Protein AF-A0A952DEQ6-F1 (afdb_monomer_lite)

Sequence (213 aa):
MYKRFSLSIVSLLLISFSLHAVEGMWLPILLKELNEKEMKAMGMRISADDLYAINQASLKDAVFIFGGGCTSEIISDQGLLLTNHHCGYSQIQAHSSLQNDYLKYGFWAKSLDEELPNKGLTATRIVRMENVTSQVLNGATRNDGSLDQQIIDNNIKRIIEQSVAGTHYDASVKPFYYGNEYYLFITETFKDIRLVGAPPSLIGKFGGDTDNW

Structure (mmCIF, N/CA/C/O backbone):
data_AF-A0A952DEQ6-F1
#
_entry.id   AF-A0A952DEQ6-F1
#
loop_
_atom_site.group_PDB
_atom_site.id
_atom_site.type_symbol
_atom_site.label_atom_id
_atom_site.label_alt_id
_atom_site.label_comp_id
_atom_site.label_asym_id
_atom_site.label_entity_id
_atom_site.label_seq_id
_atom_site.pdbx_PDB_ins_code
_atom_site.Cartn_x
_atom_site.Cartn_y
_atom_site.Cartn_z
_atom_site.occupancy
_atom_site.B_iso_or_equiv
_atom_site.auth_seq_id
_atom_site.auth_comp_id
_atom_site.auth_asym_id
_atom_site.auth_atom_id
_atom_site.pdbx_PDB_model_num
ATOM 1 N N . MET A 1 1 ? 58.392 -17.826 -6.137 1.00 53.12 1 MET A N 1
ATOM 2 C CA . MET A 1 1 ? 57.256 -16.886 -6.294 1.00 53.12 1 MET A CA 1
ATOM 3 C C . MET A 1 1 ? 56.022 -17.534 -6.921 1.00 53.12 1 MET A C 1
ATOM 5 O O . MET A 1 1 ? 54.980 -17.506 -6.283 1.00 53.12 1 MET A O 1
ATOM 9 N N . TYR A 1 2 ? 56.125 -18.197 -8.079 1.00 56.00 2 TYR A N 1
ATOM 10 C CA . TYR A 1 2 ? 54.972 -18.770 -8.802 1.00 56.00 2 TYR A CA 1
ATOM 11 C C . TYR A 1 2 ? 54.110 -19.792 -8.025 1.00 56.00 2 TYR A C 1
ATOM 13 O O . TYR A 1 2 ? 52.888 -19.739 -8.107 1.00 56.00 2 TYR A O 1
ATOM 21 N N . LYS A 1 3 ? 54.703 -20.662 -7.189 1.00 50.53 3 LYS A N 1
ATOM 22 C CA . LYS A 1 3 ? 53.945 -21.628 -6.356 1.00 50.53 3 LYS A CA 1
ATOM 23 C C . LYS A 1 3 ? 53.071 -20.979 -5.273 1.00 50.53 3 LYS A C 1
ATOM 25 O O . LYS A 1 3 ? 52.003 -21.495 -4.974 1.00 50.53 3 LYS A O 1
ATOM 30 N N . ARG A 1 4 ? 53.509 -19.851 -4.695 1.00 53.88 4 ARG A N 1
ATOM 31 C CA . ARG A 1 4 ? 52.717 -19.104 -3.698 1.00 53.88 4 ARG A CA 1
ATOM 32 C C . ARG A 1 4 ? 51.577 -18.332 -4.367 1.00 53.88 4 ARG A C 1
ATOM 34 O O . ARG A 1 4 ? 50.487 -18.298 -3.824 1.00 53.88 4 ARG A O 1
ATOM 41 N N . PHE A 1 5 ? 51.811 -17.817 -5.575 1.00 56.34 5 PHE A N 1
ATOM 42 C CA . PHE A 1 5 ? 50.797 -17.128 -6.380 1.00 56.34 5 PHE A CA 1
ATOM 43 C C . PHE A 1 5 ? 49.686 -18.082 -6.860 1.00 56.34 5 PHE A C 1
ATOM 45 O O . PHE A 1 5 ? 48.509 -17.744 -6.820 1.00 56.34 5 PHE A O 1
ATOM 52 N N . SER A 1 6 ? 50.053 -19.311 -7.239 1.00 59.59 6 SER A N 1
ATOM 53 C CA . SER A 1 6 ? 49.102 -20.351 -7.651 1.00 59.59 6 SER A CA 1
ATOM 54 C C . SER A 1 6 ? 48.236 -20.863 -6.488 1.00 59.59 6 SER A C 1
ATOM 56 O O . SER A 1 6 ? 47.042 -21.071 -6.681 1.00 59.59 6 SER A O 1
ATOM 58 N N . LEU A 1 7 ? 48.788 -20.976 -5.269 1.00 59.38 7 LEU A N 1
ATOM 59 C CA . LEU A 1 7 ? 48.003 -21.316 -4.072 1.00 59.38 7 LEU A CA 1
ATOM 60 C C . LEU A 1 7 ? 46.982 -20.223 -3.711 1.00 59.38 7 LEU A C 1
ATOM 62 O O . LEU A 1 7 ? 45.853 -20.542 -3.346 1.00 59.38 7 LEU A O 1
ATOM 66 N N . SER A 1 8 ? 47.352 -18.944 -3.845 1.00 61.56 8 SER A N 1
ATOM 67 C CA . SER A 1 8 ? 46.446 -17.819 -3.574 1.00 61.56 8 SER A CA 1
ATOM 68 C C . SER A 1 8 ? 45.257 -17.768 -4.542 1.00 61.56 8 SER A C 1
ATOM 70 O O . SER A 1 8 ? 44.147 -17.472 -4.115 1.00 61.56 8 SER A O 1
ATOM 72 N N . ILE A 1 9 ? 45.457 -18.106 -5.822 1.00 65.88 9 ILE A N 1
ATOM 73 C CA . ILE A 1 9 ? 44.386 -18.147 -6.836 1.00 65.88 9 ILE A CA 1
ATOM 74 C C . ILE A 1 9 ? 43.405 -19.299 -6.568 1.00 65.88 9 ILE A C 1
ATOM 76 O O . ILE A 1 9 ? 42.194 -19.108 -6.652 1.00 65.88 9 ILE A O 1
ATOM 80 N N . VAL A 1 10 ? 43.907 -20.478 -6.183 1.00 65.94 10 VAL A N 1
ATOM 81 C CA . VAL A 1 10 ? 43.061 -21.628 -5.812 1.00 65.94 10 VAL A CA 1
ATOM 82 C C . VAL A 1 10 ? 42.265 -21.335 -4.537 1.00 65.94 10 VAL A C 1
ATOM 84 O O . VAL A 1 10 ? 41.085 -21.666 -4.463 1.00 65.94 10 VAL A O 1
ATOM 87 N N . SER A 1 11 ? 42.868 -20.647 -3.563 1.00 62.75 11 SER A N 1
ATOM 88 C CA . SER A 1 11 ? 42.170 -20.216 -2.348 1.00 62.75 11 SER A CA 1
ATOM 89 C C . SER A 1 11 ? 41.061 -19.194 -2.630 1.00 62.75 11 SER A C 1
ATOM 91 O O . SER A 1 11 ? 40.014 -19.262 -1.996 1.00 62.75 11 SER A O 1
ATOM 93 N N . LEU A 1 12 ? 41.254 -18.275 -3.585 1.00 63.06 12 LEU A N 1
ATOM 94 C CA . LEU A 1 12 ? 40.239 -17.290 -3.985 1.00 63.06 12 LEU A CA 1
ATOM 95 C C . LEU A 1 12 ? 39.060 -17.945 -4.737 1.00 63.06 12 LEU A C 1
ATOM 97 O O . LEU A 1 12 ? 37.903 -17.594 -4.514 1.00 63.06 12 LEU A O 1
ATOM 101 N N . LEU A 1 13 ? 39.346 -18.948 -5.575 1.00 62.94 13 LEU A N 1
ATOM 102 C CA . LEU A 1 13 ? 38.335 -19.736 -6.293 1.00 62.94 13 LEU A CA 1
ATOM 103 C C . LEU A 1 13 ? 37.500 -20.627 -5.357 1.00 62.94 13 LEU A C 1
ATOM 105 O O . LEU A 1 13 ? 36.316 -20.827 -5.607 1.00 62.94 13 LEU A O 1
ATOM 109 N N . LEU A 1 1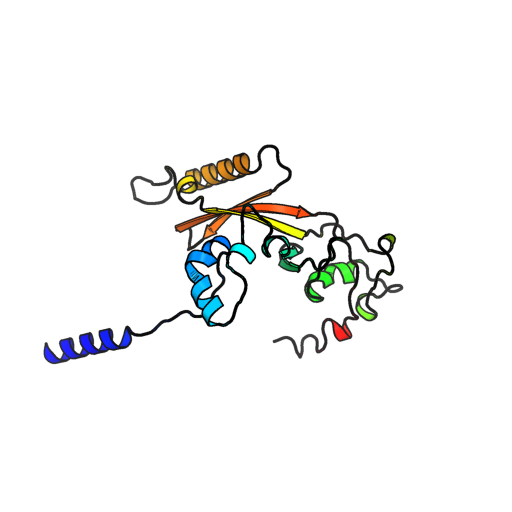4 ? 38.078 -21.119 -4.255 1.00 60.84 14 LEU A N 1
ATOM 110 C CA . LEU A 1 14 ? 37.357 -21.913 -3.249 1.00 60.84 14 LEU A CA 1
ATOM 111 C C . LEU A 1 14 ? 36.468 -21.064 -2.321 1.00 60.84 14 LEU A C 1
ATOM 113 O O . LEU A 1 14 ? 35.472 -21.570 -1.818 1.00 60.84 14 LEU A O 1
ATOM 117 N N . ILE A 1 15 ? 36.781 -19.775 -2.135 1.00 58.16 15 ILE A N 1
ATOM 118 C CA . ILE A 1 15 ? 35.949 -18.818 -1.371 1.00 58.16 15 ILE A CA 1
ATOM 119 C C . ILE A 1 15 ? 34.761 -18.299 -2.209 1.00 58.16 15 ILE A C 1
ATOM 121 O O . ILE A 1 15 ? 33.826 -17.712 -1.677 1.00 58.16 15 ILE A O 1
ATOM 125 N N . SER A 1 16 ? 34.742 -18.561 -3.519 1.00 57.94 16 SER A N 1
ATOM 126 C CA . SER A 1 16 ? 33.683 -18.097 -4.430 1.00 57.94 16 SER A CA 1
ATOM 127 C C . SER A 1 16 ? 32.368 -18.889 -4.322 1.00 57.94 16 SER A C 1
ATOM 129 O O . SER A 1 16 ? 31.446 -18.652 -5.100 1.00 57.94 16 SER A O 1
ATOM 131 N N . PHE A 1 17 ? 32.257 -19.829 -3.380 1.00 59.84 17 PHE A N 1
ATOM 132 C CA . PHE A 1 17 ? 31.059 -20.643 -3.209 1.00 59.84 17 PHE A CA 1
ATOM 133 C C . PHE A 1 17 ? 30.147 -20.111 -2.095 1.00 59.84 17 PHE A C 1
ATOM 135 O O . PHE A 1 17 ? 30.480 -20.148 -0.913 1.00 59.84 17 PHE A O 1
ATOM 142 N N . SER A 1 18 ? 28.944 -19.719 -2.535 1.00 58.72 18 SER A N 1
ATOM 143 C CA . SER A 1 18 ? 27.684 -19.696 -1.778 1.00 58.72 18 SER A CA 1
ATOM 144 C C . SER A 1 18 ? 27.328 -18.437 -0.983 1.00 58.72 18 SER A C 1
ATOM 146 O O . SER A 1 18 ? 26.801 -18.540 0.121 1.00 58.72 18 SER A O 1
ATOM 148 N N . LEU A 1 19 ? 27.475 -17.251 -1.577 1.00 63.50 19 LEU A N 1
ATOM 149 C CA . LEU A 1 19 ? 26.609 -16.131 -1.191 1.00 63.50 19 LEU A CA 1
ATOM 150 C C . LEU A 1 19 ? 25.231 -16.344 -1.835 1.00 63.50 19 LEU A C 1
ATOM 152 O O . LEU A 1 19 ? 25.044 -16.046 -3.011 1.00 63.50 19 LEU A O 1
ATOM 156 N N . HIS A 1 20 ? 24.285 -16.901 -1.078 1.00 66.25 20 HIS A N 1
ATOM 157 C CA . HIS A 1 20 ? 22.878 -16.990 -1.475 1.00 66.25 20 HIS A CA 1
ATOM 158 C C . HIS A 1 20 ? 22.074 -16.025 -0.608 1.00 66.25 20 HIS A C 1
ATOM 160 O O . HIS A 1 20 ? 22.023 -16.182 0.611 1.00 66.25 20 HIS A O 1
ATOM 166 N N . ALA A 1 21 ? 21.458 -15.024 -1.230 1.00 70.06 21 ALA A N 1
ATOM 167 C CA . ALA A 1 21 ? 20.425 -14.239 -0.574 1.00 70.06 21 ALA A CA 1
ATOM 168 C C . ALA A 1 21 ? 19.126 -15.054 -0.618 1.00 70.06 21 ALA A C 1
ATOM 170 O O . ALA A 1 21 ? 18.593 -15.288 -1.698 1.00 70.06 21 ALA A O 1
ATOM 171 N N . VAL A 1 22 ? 18.675 -15.536 0.541 1.00 71.75 22 VAL A N 1
ATOM 172 C CA . VAL A 1 22 ? 17.403 -16.276 0.682 1.00 71.75 22 VAL A CA 1
ATOM 173 C C . VAL A 1 22 ? 16.243 -15.313 0.962 1.00 71.75 22 VAL A C 1
ATOM 175 O O . VAL A 1 22 ? 15.108 -15.556 0.569 1.00 71.75 22 VAL A O 1
ATOM 178 N N . GLU A 1 23 ? 16.525 -14.189 1.620 1.00 83.06 23 GLU A N 1
ATOM 179 C CA . GLU A 1 23 ? 15.533 -13.169 1.958 1.00 83.06 23 GLU A CA 1
ATOM 180 C C . GLU A 1 23 ? 15.499 -12.035 0.923 1.00 83.06 23 GLU A C 1
ATOM 182 O O . GLU A 1 23 ? 16.475 -11.781 0.215 1.00 83.06 23 GLU A O 1
ATOM 187 N N . GLY A 1 24 ? 14.373 -11.320 0.856 1.00 89.44 24 GLY A N 1
ATOM 188 C CA . GLY A 1 24 ? 14.207 -10.169 -0.026 1.00 89.44 24 GLY A CA 1
ATOM 189 C C . GLY A 1 24 ? 12.780 -9.623 -0.044 1.00 89.44 24 GLY A C 1
ATOM 190 O O . GLY A 1 24 ? 11.832 -10.298 0.356 1.00 89.44 24 GLY A O 1
ATOM 191 N N . MET A 1 25 ? 12.632 -8.389 -0.530 1.00 95.06 25 MET A N 1
ATOM 192 C CA . MET A 1 25 ? 11.339 -7.789 -0.868 1.00 95.06 25 MET A CA 1
ATOM 193 C C . MET A 1 25 ? 11.186 -7.803 -2.387 1.00 95.06 25 MET A C 1
ATOM 195 O O . MET A 1 25 ? 11.913 -7.112 -3.100 1.00 95.06 25 MET A O 1
ATOM 199 N N . TRP A 1 26 ? 10.262 -8.623 -2.875 1.00 94.62 26 TRP A N 1
ATOM 200 C CA . TRP A 1 26 ? 10.126 -8.943 -4.294 1.00 94.62 26 TRP A CA 1
ATOM 201 C C . TRP A 1 26 ? 9.021 -8.114 -4.941 1.00 94.62 26 TRP A C 1
ATOM 203 O O . TRP A 1 26 ? 7.955 -7.928 -4.354 1.00 94.62 26 TRP A O 1
ATOM 213 N N . LEU A 1 27 ? 9.248 -7.647 -6.171 1.00 95.56 27 LEU A N 1
ATOM 214 C CA . LEU A 1 27 ? 8.199 -7.005 -6.959 1.00 95.56 27 LEU A CA 1
ATOM 215 C C . LEU A 1 27 ? 7.142 -8.050 -7.352 1.00 95.56 27 LEU A C 1
ATOM 217 O O . LEU A 1 27 ? 7.486 -9.002 -8.056 1.00 95.56 27 LEU A O 1
ATOM 221 N N . PRO A 1 28 ? 5.855 -7.871 -6.982 1.00 95.62 28 PRO A N 1
ATOM 222 C CA . PRO A 1 28 ? 4.827 -8.874 -7.251 1.00 95.62 28 PRO A CA 1
ATOM 223 C C . PRO A 1 28 ? 4.683 -9.257 -8.732 1.00 95.62 28 PRO A C 1
ATOM 225 O O . PRO A 1 28 ? 4.395 -10.406 -9.048 1.00 95.62 28 PRO A O 1
ATOM 228 N N . ILE A 1 29 ? 4.955 -8.319 -9.646 1.00 94.75 29 ILE A N 1
ATOM 229 C CA . ILE A 1 29 ? 4.890 -8.553 -11.100 1.00 94.75 29 ILE A CA 1
ATOM 230 C C . ILE A 1 29 ? 5.951 -9.521 -11.624 1.00 94.75 29 ILE A C 1
ATOM 232 O O . ILE A 1 29 ? 5.790 -10.044 -12.720 1.00 94.75 29 ILE A O 1
ATOM 236 N N . LEU A 1 30 ? 7.022 -9.751 -10.858 1.00 95.69 30 LEU A N 1
ATOM 237 C CA . LEU A 1 30 ? 8.142 -10.617 -11.231 1.00 95.69 30 LEU A CA 1
ATOM 238 C C . LEU A 1 30 ? 8.097 -11.974 -10.514 1.00 95.69 30 LEU A C 1
ATOM 240 O O . LEU A 1 30 ? 8.941 -12.829 -10.776 1.00 95.69 30 LEU A O 1
ATOM 244 N N . LEU A 1 31 ? 7.121 -12.207 -9.625 1.00 95.81 31 LEU A N 1
ATOM 245 C CA . LEU A 1 31 ? 7.073 -13.418 -8.792 1.00 95.81 31 LEU A CA 1
ATOM 246 C C . LEU A 1 31 ? 7.059 -14.698 -9.623 1.00 95.81 31 LEU A C 1
ATOM 248 O O . LEU A 1 31 ? 7.718 -15.669 -9.259 1.00 95.81 31 LEU A O 1
ATOM 252 N N . LYS A 1 32 ? 6.343 -14.693 -10.749 1.00 94.38 32 LYS A N 1
ATOM 253 C CA . LYS A 1 32 ? 6.257 -15.838 -11.662 1.00 94.38 32 LYS A CA 1
ATOM 254 C C . LYS A 1 32 ? 7.620 -16.233 -12.228 1.00 94.38 32 LYS A C 1
ATOM 256 O O . LYS A 1 32 ? 7.931 -17.415 -12.328 1.00 94.38 32 LYS A O 1
ATOM 261 N N . GLU A 1 33 ? 8.431 -15.241 -12.579 1.00 93.94 33 GLU A N 1
ATOM 262 C CA . GLU A 1 33 ? 9.738 -15.443 -13.205 1.00 93.94 33 GLU A CA 1
ATOM 263 C C . GLU A 1 33 ? 10.821 -15.770 -12.173 1.00 93.94 33 GLU A C 1
ATOM 265 O O . GLU A 1 33 ? 11.685 -16.607 -12.432 1.00 93.94 33 GLU A O 1
ATOM 270 N N . LEU A 1 34 ? 10.767 -15.129 -11.002 1.00 92.44 34 LEU A N 1
ATOM 271 C CA . LEU A 1 34 ? 11.878 -15.128 -10.051 1.00 92.44 34 LEU A CA 1
ATOM 272 C C . LEU A 1 34 ? 11.662 -16.025 -8.828 1.00 92.44 34 LEU A C 1
ATOM 274 O O . LEU A 1 34 ? 12.627 -16.603 -8.336 1.00 92.44 34 LEU A O 1
ATOM 278 N N . ASN A 1 35 ? 10.430 -16.159 -8.324 1.00 95.19 35 ASN A N 1
ATOM 279 C CA . ASN A 1 35 ? 10.198 -16.665 -6.962 1.00 95.19 35 ASN A CA 1
ATOM 280 C C . ASN A 1 35 ? 9.214 -17.836 -6.870 1.00 95.19 35 ASN A C 1
ATOM 282 O O . ASN A 1 35 ? 9.289 -18.619 -5.923 1.00 95.19 35 ASN A O 1
ATOM 286 N N . GLU A 1 36 ? 8.307 -18.010 -7.835 1.00 96.38 36 GLU A N 1
ATOM 287 C CA . GLU A 1 36 ? 7.207 -18.976 -7.724 1.00 96.38 36 GLU A CA 1
ATOM 288 C C . GLU A 1 36 ? 7.710 -20.404 -7.491 1.00 96.38 36 GLU A C 1
ATOM 290 O O . GLU A 1 36 ? 7.185 -21.111 -6.631 1.00 96.38 36 GLU A O 1
ATOM 295 N N . LYS A 1 37 ? 8.763 -20.820 -8.204 1.00 95.69 37 LYS A N 1
ATOM 296 C CA . LYS A 1 37 ? 9.365 -22.150 -8.040 1.00 95.69 37 LYS A CA 1
ATOM 297 C C . LYS A 1 37 ? 9.827 -22.397 -6.601 1.00 95.69 37 LYS A C 1
ATOM 299 O O . LYS A 1 37 ? 9.587 -23.475 -6.061 1.00 95.69 37 LYS A O 1
ATOM 304 N N . GLU A 1 38 ? 10.486 -21.416 -5.996 1.00 94.25 38 GLU A N 1
ATOM 305 C CA . GLU A 1 38 ? 10.983 -21.503 -4.623 1.00 94.25 38 GLU A CA 1
ATOM 306 C C . GLU A 1 38 ? 9.829 -21.475 -3.618 1.00 94.25 38 GLU A C 1
ATOM 308 O O . GLU A 1 38 ? 9.732 -22.350 -2.762 1.00 94.25 38 GLU A O 1
ATOM 313 N N . MET A 1 39 ? 8.877 -20.555 -3.786 1.00 96.06 39 MET A N 1
ATOM 314 C CA . MET A 1 39 ? 7.673 -20.469 -2.955 1.00 96.06 39 MET A CA 1
ATOM 315 C C . MET A 1 39 ? 6.870 -21.781 -2.964 1.00 96.06 39 MET A C 1
ATOM 317 O O . MET A 1 39 ? 6.416 -22.243 -1.917 1.00 96.06 39 MET A O 1
ATOM 321 N N . LYS A 1 40 ? 6.736 -22.429 -4.129 1.00 97.56 40 LYS A N 1
ATOM 322 C CA . LYS A 1 40 ? 6.105 -23.753 -4.273 1.00 97.56 40 LYS A CA 1
ATOM 323 C C . LYS A 1 40 ? 6.911 -24.845 -3.571 1.00 97.56 40 LYS A C 1
ATOM 325 O O . LYS A 1 40 ? 6.319 -25.688 -2.901 1.00 97.56 40 LYS A O 1
ATOM 330 N N . ALA A 1 41 ? 8.241 -24.823 -3.681 1.00 96.56 41 ALA A N 1
ATOM 331 C CA . ALA A 1 41 ? 9.116 -25.759 -2.972 1.00 96.56 41 ALA A CA 1
ATOM 332 C C . ALA A 1 41 ? 9.016 -25.610 -1.441 1.00 96.56 41 ALA A C 1
ATOM 334 O O . ALA A 1 41 ? 9.115 -26.605 -0.727 1.00 96.56 41 ALA A O 1
ATOM 335 N N . MET A 1 42 ? 8.736 -24.399 -0.948 1.00 95.75 42 MET A N 1
ATOM 336 C CA . MET A 1 42 ? 8.450 -24.111 0.465 1.00 95.75 42 MET A CA 1
ATOM 337 C C . MET A 1 42 ? 7.009 -24.444 0.896 1.00 95.75 42 MET A C 1
ATOM 339 O O . MET A 1 42 ? 6.667 -24.299 2.066 1.00 95.75 42 MET A O 1
ATOM 343 N N . GLY A 1 43 ? 6.158 -24.917 -0.020 1.00 97.88 43 GLY A N 1
ATOM 344 C CA . GLY A 1 43 ? 4.814 -25.413 0.288 1.00 97.88 43 GLY A CA 1
ATOM 345 C C . GLY A 1 43 ? 3.659 -24.477 -0.073 1.00 97.88 43 GLY A C 1
ATOM 346 O O . GLY A 1 43 ? 2.504 -24.826 0.194 1.00 97.88 43 GLY A O 1
ATOM 347 N N . MET A 1 44 ? 3.917 -23.328 -0.712 1.00 98.00 44 MET A N 1
ATOM 348 C CA . MET A 1 44 ? 2.844 -22.490 -1.255 1.00 98.00 44 MET A CA 1
ATOM 349 C C . MET A 1 44 ? 2.014 -23.291 -2.267 1.00 98.00 44 MET A C 1
ATOM 351 O O . MET A 1 44 ? 2.563 -23.985 -3.118 1.00 98.00 44 MET A O 1
ATOM 355 N N . ARG A 1 45 ? 0.679 -23.198 -2.199 1.00 98.06 45 ARG A N 1
ATOM 356 C CA . ARG A 1 45 ? -0.216 -23.941 -3.108 1.00 98.06 45 ARG A CA 1
ATOM 357 C C . ARG A 1 45 ? -0.826 -23.100 -4.220 1.00 98.06 45 ARG A C 1
ATOM 359 O O . ARG A 1 45 ? -0.954 -23.612 -5.329 1.00 98.06 45 ARG A O 1
ATOM 366 N N . ILE A 1 46 ? -1.118 -21.830 -3.963 1.00 97.94 46 ILE A N 1
ATOM 367 C CA . ILE A 1 46 ? -1.578 -20.867 -4.977 1.00 97.94 46 ILE A CA 1
ATOM 368 C C . ILE A 1 46 ? -0.461 -20.523 -5.969 1.00 97.94 46 ILE A C 1
ATOM 370 O O . ILE A 1 46 ? 0.699 -20.828 -5.711 1.00 97.94 46 ILE A O 1
ATOM 374 N N . SER A 1 47 ? -0.800 -19.985 -7.130 1.00 97.38 47 SER A N 1
ATOM 375 C CA . SER A 1 47 ? 0.129 -19.556 -8.182 1.00 97.38 47 SER A CA 1
ATOM 376 C C . SER A 1 47 ? 0.597 -18.108 -8.004 1.00 97.38 47 SER A C 1
ATOM 378 O O . SER A 1 47 ? 0.040 -17.356 -7.205 1.00 97.38 47 SER A O 1
ATOM 380 N N . ALA A 1 48 ? 1.605 -17.694 -8.774 1.00 97.12 48 ALA A N 1
ATOM 381 C CA . ALA A 1 48 ? 1.998 -16.285 -8.846 1.00 97.12 48 ALA A CA 1
ATOM 382 C C . ALA A 1 48 ? 0.865 -15.382 -9.373 1.00 97.12 48 ALA A C 1
ATOM 384 O O . ALA A 1 48 ? 0.711 -14.264 -8.885 1.00 97.12 48 ALA A O 1
ATOM 385 N N . ASP A 1 49 ? 0.037 -15.883 -10.297 1.00 96.75 49 ASP A N 1
ATOM 386 C CA . ASP A 1 49 ? -1.098 -15.134 -10.852 1.00 96.75 49 ASP A CA 1
ATOM 387 C C . ASP A 1 49 ? -2.209 -14.919 -9.793 1.00 96.75 49 ASP A C 1
ATOM 389 O O . ASP A 1 49 ? -2.921 -13.917 -9.836 1.00 96.75 49 ASP A O 1
ATOM 393 N N . ASP A 1 50 ? -2.317 -15.803 -8.789 1.00 97.44 50 ASP A N 1
ATOM 394 C CA . ASP A 1 50 ? -3.209 -15.607 -7.631 1.00 97.44 50 ASP A CA 1
ATOM 395 C C . ASP A 1 50 ? -2.706 -14.494 -6.691 1.00 97.44 50 ASP A C 1
ATOM 397 O O . ASP A 1 50 ? -3.495 -13.866 -5.982 1.00 97.44 50 ASP A O 1
ATOM 401 N N . LEU A 1 51 ? -1.396 -14.217 -6.682 1.00 97.69 51 LEU A N 1
ATOM 402 C CA . LEU A 1 51 ? -0.794 -13.126 -5.911 1.00 97.69 51 LEU A CA 1
ATOM 403 C C . LEU A 1 51 ? -0.926 -11.795 -6.657 1.00 97.69 51 LEU A C 1
ATOM 405 O O . LEU A 1 51 ? -1.476 -10.822 -6.131 1.00 97.69 51 LEU A O 1
ATOM 409 N N . TYR A 1 52 ? -0.471 -11.758 -7.907 1.00 97.62 52 TYR A N 1
ATOM 410 C CA . TYR A 1 52 ? -0.517 -10.579 -8.758 1.00 97.62 52 TYR A CA 1
ATOM 411 C C . TYR A 1 52 ? -0.951 -10.944 -10.178 1.00 97.62 52 TYR A C 1
ATOM 413 O O . TYR A 1 52 ? -0.249 -11.657 -10.889 1.00 97.62 52 TYR A O 1
ATOM 421 N N . ALA A 1 53 ? -2.051 -10.346 -10.627 1.00 95.69 53 ALA A N 1
ATOM 422 C CA . ALA A 1 53 ? -2.445 -10.342 -12.026 1.00 95.69 53 ALA A CA 1
ATOM 423 C C . ALA A 1 53 ? -2.949 -8.956 -12.450 1.00 95.69 53 ALA A C 1
ATOM 425 O O . ALA A 1 53 ? -3.475 -8.193 -11.644 1.00 95.69 53 ALA A O 1
ATOM 426 N N . ILE A 1 54 ? -2.773 -8.615 -13.731 1.00 91.69 54 ILE A N 1
ATOM 427 C CA . ILE A 1 54 ? -3.241 -7.331 -14.289 1.00 91.69 54 ILE A CA 1
ATOM 428 C C . ILE A 1 54 ? -4.706 -7.428 -14.737 1.00 91.69 54 ILE A C 1
ATOM 430 O O . ILE A 1 54 ? -5.477 -6.498 -14.531 1.00 91.69 54 ILE A O 1
ATOM 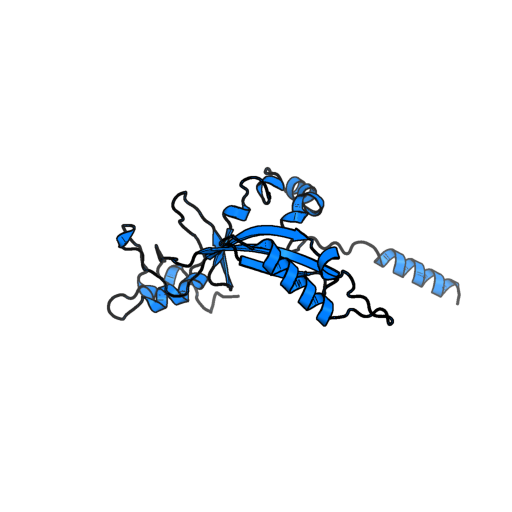434 N N . ASN A 1 55 ? -5.083 -8.549 -15.360 1.00 88.69 55 ASN A N 1
ATOM 435 C CA . ASN A 1 55 ? -6.352 -8.688 -16.089 1.00 88.69 55 ASN A CA 1
ATOM 436 C C . ASN A 1 55 ? -7.442 -9.446 -15.313 1.00 88.69 55 ASN A C 1
ATOM 438 O O . ASN A 1 55 ? -8.538 -9.640 -15.831 1.00 88.69 55 ASN A O 1
ATOM 442 N N . GLN A 1 56 ? -7.140 -9.910 -14.103 1.00 93.00 56 GLN A N 1
ATOM 443 C CA . GLN A 1 56 ? -8.061 -10.648 -13.243 1.00 93.00 56 GLN A CA 1
ATOM 444 C C . GLN A 1 56 ? -7.805 -10.279 -11.783 1.00 93.00 56 GLN A C 1
ATOM 446 O O . GLN A 1 56 ? -6.733 -9.768 -11.460 1.00 93.00 56 GLN A O 1
ATOM 451 N N . ALA A 1 57 ? -8.781 -10.561 -10.921 1.00 95.00 57 ALA A N 1
ATOM 452 C CA . ALA A 1 57 ? -8.629 -10.359 -9.488 1.00 95.00 57 ALA A CA 1
ATOM 453 C C . ALA A 1 57 ? -7.486 -11.222 -8.931 1.00 95.00 57 ALA A C 1
ATOM 455 O O . ALA A 1 57 ? -7.351 -12.393 -9.297 1.00 95.00 57 ALA A O 1
ATOM 456 N N . SER A 1 58 ? -6.691 -10.647 -8.034 1.00 97.75 58 SER A N 1
ATOM 457 C CA . SER A 1 58 ? -5.625 -11.349 -7.315 1.00 97.75 58 SER A CA 1
ATOM 458 C C . SER A 1 58 ? -5.470 -10.785 -5.899 1.00 97.75 58 SER A C 1
ATOM 460 O O . SER A 1 58 ? -6.093 -9.784 -5.543 1.00 97.75 58 SER A O 1
ATOM 462 N N . LEU A 1 59 ? -4.620 -11.391 -5.065 1.00 97.81 59 LEU A N 1
ATOM 463 C CA . LEU A 1 59 ? -4.418 -10.938 -3.681 1.00 97.81 59 LEU A CA 1
ATOM 464 C C . LEU A 1 59 ? -3.932 -9.486 -3.568 1.00 97.81 59 LEU A C 1
ATOM 466 O O . LEU A 1 59 ? -4.220 -8.835 -2.567 1.00 97.81 59 LEU A O 1
ATOM 470 N N . LYS A 1 60 ? -3.275 -8.933 -4.598 1.00 97.62 60 LYS A N 1
ATOM 471 C CA . LYS A 1 60 ? -2.920 -7.504 -4.650 1.00 97.62 60 LYS A CA 1
ATOM 472 C C . LYS A 1 60 ? -4.125 -6.586 -4.404 1.00 97.62 60 LYS A C 1
ATOM 474 O O . LYS A 1 60 ? -3.960 -5.517 -3.829 1.00 97.62 60 LYS A O 1
ATOM 479 N N . ASP A 1 61 ? -5.318 -6.986 -4.856 1.00 97.56 61 ASP A N 1
ATOM 480 C CA . ASP A 1 61 ? -6.528 -6.161 -4.786 1.00 97.56 61 ASP A CA 1
ATOM 481 C C . ASP A 1 61 ? -7.073 -6.059 -3.361 1.00 97.56 61 ASP A C 1
ATOM 483 O O . ASP A 1 61 ? -7.882 -5.176 -3.075 1.00 97.56 61 ASP A O 1
ATOM 487 N N . ALA A 1 62 ? -6.607 -6.951 -2.484 1.00 98.00 62 ALA A N 1
ATOM 488 C CA . ALA A 1 62 ? -6.961 -7.010 -1.081 1.00 98.00 62 ALA A CA 1
ATOM 489 C C . ALA A 1 62 ? -5.961 -6.288 -0.165 1.00 98.00 62 ALA A C 1
ATOM 491 O O . ALA A 1 62 ? -6.244 -6.154 1.020 1.00 98.00 62 ALA A O 1
ATOM 492 N N . VAL A 1 63 ? -4.821 -5.812 -0.681 1.00 98.38 63 VAL A N 1
ATOM 493 C CA . VAL A 1 63 ? -3.748 -5.195 0.115 1.00 98.38 63 VAL A CA 1
ATOM 494 C C . VAL A 1 63 ? -3.644 -3.701 -0.188 1.00 98.38 63 VAL A C 1
ATOM 496 O O . VAL A 1 63 ? -3.543 -3.279 -1.341 1.00 98.38 63 VAL A O 1
ATOM 499 N N . PHE A 1 64 ? -3.644 -2.890 0.865 1.00 98.56 64 PHE A N 1
ATOM 500 C CA . PHE A 1 64 ? -3.712 -1.436 0.798 1.00 98.56 64 PHE A CA 1
ATOM 501 C C . PHE A 1 64 ? -2.565 -0.797 1.579 1.00 98.56 64 PHE A C 1
ATOM 503 O O . PHE A 1 64 ? -2.203 -1.237 2.667 1.00 98.56 64 PHE A O 1
ATOM 510 N N . ILE A 1 65 ? -2.040 0.301 1.046 1.00 98.31 65 ILE A N 1
ATOM 511 C CA . ILE A 1 65 ? -1.223 1.257 1.790 1.00 98.31 65 ILE A CA 1
ATOM 512 C C . ILE A 1 65 ? -2.172 2.060 2.681 1.00 98.31 65 ILE A C 1
ATOM 514 O O . ILE A 1 65 ? -3.061 2.746 2.176 1.00 98.31 65 ILE A O 1
ATOM 518 N N . PHE A 1 66 ? -1.972 1.998 3.993 1.00 98.38 66 PHE A N 1
ATOM 519 C CA . PHE A 1 66 ? -2.807 2.652 4.996 1.00 98.38 66 PHE A CA 1
ATOM 520 C C . PHE A 1 66 ? -2.110 3.904 5.538 1.00 98.38 66 PHE A C 1
ATOM 522 O O . PHE A 1 66 ? -1.016 3.825 6.105 1.00 98.38 66 PHE A O 1
ATOM 529 N N . GLY A 1 67 ? -2.709 5.078 5.321 1.00 94.44 67 GLY A N 1
ATOM 530 C CA . GLY A 1 67 ? -2.185 6.364 5.802 1.00 94.44 67 GLY A CA 1
ATOM 531 C C . GLY A 1 67 ? -0.799 6.755 5.266 1.00 94.44 67 GLY A C 1
ATOM 532 O O . GLY A 1 67 ? -0.169 7.654 5.812 1.00 94.44 67 GLY A O 1
ATOM 533 N N . GLY A 1 68 ? -0.301 6.075 4.225 1.00 89.44 68 GLY A N 1
ATOM 534 C CA . GLY A 1 68 ? 1.005 6.334 3.605 1.00 89.44 68 GLY A CA 1
ATOM 535 C C . GLY A 1 68 ? 2.221 5.735 4.325 1.00 89.44 68 GLY A C 1
ATOM 536 O O . GLY A 1 68 ? 3.335 5.906 3.837 1.00 89.44 68 GLY A O 1
ATOM 537 N N . GLY A 1 69 ? 2.029 5.038 5.450 1.00 91.94 69 GLY A N 1
ATOM 538 C CA . GLY A 1 69 ? 3.131 4.494 6.261 1.00 91.94 69 GLY A CA 1
ATOM 539 C C . GLY A 1 69 ? 2.906 3.091 6.827 1.00 91.94 69 GLY A C 1
ATOM 540 O O . GLY A 1 69 ? 3.835 2.517 7.384 1.00 91.94 69 GLY A O 1
ATOM 541 N N . CYS A 1 70 ? 1.704 2.535 6.673 1.00 98.12 70 CYS A N 1
ATOM 542 C CA . CYS A 1 70 ? 1.355 1.185 7.102 1.00 98.12 70 CYS A CA 1
ATOM 543 C C . CYS A 1 70 ? 0.739 0.378 5.954 1.00 98.12 70 CYS A C 1
ATOM 545 O O . CYS A 1 70 ? 0.458 0.907 4.876 1.00 98.12 70 CYS A O 1
ATOM 547 N N . THR A 1 71 ? 0.477 -0.897 6.225 1.00 98.50 71 THR A N 1
ATOM 548 C CA . THR A 1 71 ? -0.300 -1.789 5.362 1.00 98.50 71 THR A CA 1
ATOM 549 C C . THR A 1 71 ? -1.620 -2.138 6.048 1.00 98.50 71 THR A C 1
ATOM 551 O O . THR A 1 71 ? -1.701 -2.199 7.278 1.00 98.50 71 THR A O 1
ATOM 554 N N . SER A 1 72 ? -2.659 -2.354 5.253 1.00 98.62 72 SER A N 1
ATOM 555 C CA . SER A 1 72 ? -3.922 -2.941 5.686 1.00 98.62 72 SER A CA 1
ATOM 556 C C . SER A 1 72 ? -4.429 -3.937 4.653 1.00 98.62 72 SER A C 1
ATOM 558 O O . SER A 1 72 ? -4.103 -3.818 3.470 1.00 98.62 72 SER A O 1
ATOM 560 N N . GLU A 1 73 ? -5.298 -4.843 5.071 1.00 98.50 73 GLU A N 1
ATOM 561 C CA . GLU A 1 73 ? -5.918 -5.834 4.202 1.00 98.50 73 GLU A CA 1
ATOM 562 C C . GLU A 1 73 ? -7.441 -5.809 4.312 1.00 98.50 73 GLU A C 1
ATOM 564 O O . GLU A 1 73 ? -7.996 -5.634 5.396 1.00 98.50 73 GLU A O 1
ATOM 569 N N . ILE A 1 74 ? -8.129 -5.980 3.184 1.00 98.06 74 ILE A N 1
ATOM 570 C CA . ILE A 1 74 ? -9.585 -6.127 3.168 1.00 98.06 74 ILE A CA 1
ATOM 571 C C . ILE A 1 74 ? -9.965 -7.560 3.549 1.00 98.06 74 ILE A C 1
ATOM 573 O O . ILE A 1 74 ? -9.410 -8.528 3.030 1.00 98.06 74 ILE A O 1
ATOM 577 N N . ILE A 1 75 ? -10.932 -7.693 4.454 1.00 98.12 75 ILE A N 1
ATOM 578 C CA . ILE A 1 75 ? -11.375 -8.987 4.993 1.00 98.12 75 ILE A CA 1
ATOM 579 C C . ILE A 1 75 ? -12.887 -9.217 4.848 1.00 98.12 75 ILE A C 1
ATOM 581 O O . ILE A 1 75 ? -13.407 -10.216 5.343 1.00 98.12 75 ILE A O 1
ATOM 585 N N . SER A 1 76 ? -13.603 -8.312 4.173 1.00 98.06 76 SER A N 1
ATOM 586 C CA . SER A 1 76 ? -15.023 -8.471 3.837 1.00 98.06 76 SER A CA 1
ATOM 587 C C . SER A 1 76 ? -15.355 -7.912 2.453 1.00 98.06 76 SER A C 1
ATOM 589 O O . SER A 1 76 ? -14.641 -7.071 1.910 1.00 98.06 76 SER A O 1
ATOM 591 N N . ASP A 1 77 ? -16.485 -8.342 1.901 1.00 97.06 77 ASP A N 1
ATOM 592 C CA . ASP A 1 77 ? -17.075 -7.812 0.666 1.00 97.06 77 ASP A CA 1
ATOM 593 C C . ASP A 1 77 ? -17.664 -6.396 0.826 1.00 97.06 77 ASP A C 1
ATOM 595 O O . ASP A 1 77 ? -18.026 -5.759 -0.162 1.00 97.06 77 ASP A O 1
ATOM 599 N N . GLN A 1 78 ? -17.714 -5.881 2.058 1.00 97.12 78 GLN A N 1
ATOM 600 C CA . GLN A 1 78 ? -18.202 -4.542 2.394 1.00 97.12 78 GLN A CA 1
ATOM 601 C C . GLN A 1 78 ? -17.083 -3.541 2.721 1.00 97.12 78 GLN A C 1
ATOM 603 O O . GLN A 1 78 ? -17.374 -2.445 3.191 1.00 97.12 78 GLN A O 1
ATOM 608 N N . GLY A 1 79 ? -15.810 -3.878 2.482 1.00 97.62 79 GLY A N 1
ATOM 609 C CA . GLY A 1 79 ? -14.711 -2.920 2.665 1.00 97.62 79 GLY A CA 1
ATOM 610 C C . GLY A 1 79 ? -14.093 -2.881 4.062 1.00 97.62 79 GLY A C 1
ATOM 611 O O . GLY A 1 79 ? -13.403 -1.914 4.375 1.00 97.62 79 GLY A O 1
ATOM 612 N N . LEU A 1 80 ? -14.305 -3.899 4.906 1.00 98.50 80 LEU A N 1
ATOM 613 C CA . LEU A 1 80 ? -13.676 -3.944 6.228 1.00 98.50 80 LEU A CA 1
ATOM 614 C C . LEU A 1 80 ? -12.161 -4.131 6.081 1.00 98.50 80 LEU A C 1
ATOM 616 O O . LEU A 1 80 ? -11.716 -5.173 5.600 1.00 98.50 80 LEU A O 1
ATOM 620 N N . LEU A 1 81 ? -11.390 -3.131 6.514 1.00 98.56 81 LEU A N 1
ATOM 621 C CA . LEU A 1 81 ? -9.928 -3.156 6.527 1.00 98.56 81 LEU A CA 1
ATOM 622 C C . LEU A 1 81 ? -9.399 -3.552 7.909 1.00 98.56 81 LEU A C 1
ATOM 624 O O . LEU A 1 81 ? -9.809 -2.984 8.924 1.00 98.56 81 LEU A O 1
ATOM 628 N N . LEU A 1 82 ? -8.439 -4.473 7.937 1.00 98.69 82 LEU A N 1
ATOM 629 C CA . LEU A 1 82 ? -7.651 -4.811 9.117 1.00 98.69 82 LEU A CA 1
ATOM 630 C C . LEU A 1 82 ? -6.263 -4.167 9.016 1.00 98.69 82 LEU A C 1
ATOM 632 O O . LEU A 1 82 ? -5.655 -4.144 7.953 1.00 98.69 82 LEU A O 1
ATOM 636 N N . THR A 1 83 ? -5.768 -3.617 10.123 1.00 98.75 83 THR A N 1
ATOM 637 C CA . THR A 1 83 ? -4.394 -3.111 10.259 1.00 98.75 83 THR A CA 1
ATOM 638 C C . THR A 1 83 ? -3.958 -3.216 11.720 1.00 98.75 83 THR A C 1
ATOM 640 O O . THR A 1 83 ? -4.737 -3.603 12.595 1.00 98.75 83 THR A O 1
ATOM 643 N N . ASN A 1 84 ? -2.706 -2.884 12.022 1.00 98.62 84 ASN A N 1
ATOM 644 C CA . ASN A 1 84 ? -2.220 -2.917 13.395 1.00 98.62 84 ASN A CA 1
ATOM 645 C C . ASN A 1 84 ? -2.792 -1.768 14.241 1.00 98.62 84 ASN A C 1
ATOM 647 O O . ASN A 1 84 ? -3.026 -0.660 13.759 1.00 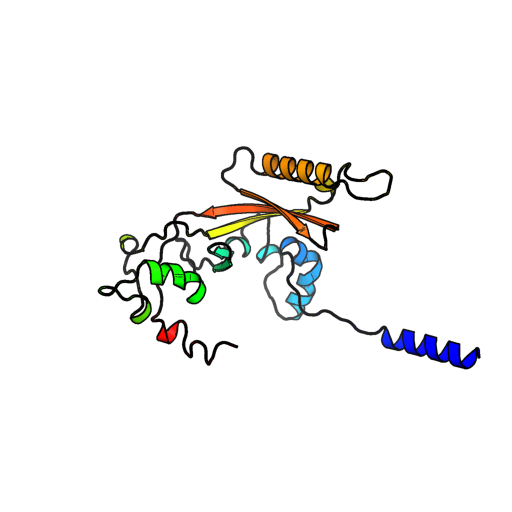98.62 84 ASN A O 1
ATOM 651 N N . HIS A 1 85 ? -2.917 -2.001 15.552 1.00 98.50 85 HIS A N 1
ATOM 652 C CA . HIS A 1 85 ? -3.371 -0.980 16.502 1.00 98.50 85 HIS A CA 1
ATOM 653 C C . HIS A 1 85 ? -2.497 0.287 16.462 1.00 98.50 85 HIS A C 1
ATOM 655 O O . HIS A 1 85 ? -3.021 1.397 16.504 1.00 98.50 85 HIS A O 1
ATOM 661 N N . HIS A 1 86 ? -1.171 0.147 16.329 1.00 97.81 86 HIS A N 1
ATOM 662 C CA . HIS A 1 86 ? -0.267 1.299 16.252 1.00 97.81 86 HIS A CA 1
ATOM 663 C C . HIS A 1 86 ? -0.435 2.110 14.952 1.00 97.81 86 HIS A C 1
ATOM 665 O O . HIS A 1 86 ? -0.238 3.322 14.970 1.00 97.81 86 HIS A O 1
ATOM 671 N N . CYS A 1 87 ? -0.866 1.479 13.854 1.00 98.19 87 CYS A N 1
ATOM 672 C CA . CYS A 1 87 ? -1.162 2.160 12.590 1.00 98.19 87 CYS A CA 1
ATOM 673 C C . CYS A 1 87 ? -2.426 3.023 12.687 1.00 98.19 87 CYS A C 1
ATOM 675 O O . CYS A 1 87 ? -2.456 4.137 12.172 1.00 98.19 87 CYS A O 1
ATOM 677 N N . GLY A 1 88 ? -3.453 2.543 13.397 1.00 97.75 88 GLY A N 1
ATOM 678 C CA . GLY A 1 88 ? -4.675 3.305 13.686 1.00 97.75 88 GLY A CA 1
ATOM 679 C C . GLY A 1 88 ? -4.573 4.239 14.898 1.00 97.75 88 GLY A C 1
ATOM 680 O O . GLY A 1 88 ? -5.523 4.962 15.198 1.00 97.75 88 GLY A O 1
ATOM 681 N N . TYR A 1 89 ? -3.446 4.240 15.617 1.00 97.44 89 TYR A N 1
ATOM 682 C CA . TYR A 1 89 ? -3.323 4.893 16.925 1.00 97.44 89 TYR A CA 1
ATOM 683 C C . TYR A 1 89 ? -3.622 6.389 16.878 1.00 97.44 89 TYR A C 1
ATOM 685 O O . TYR A 1 89 ? -4.306 6.908 17.758 1.00 97.44 89 TYR A O 1
ATOM 693 N N . SER A 1 90 ? -3.149 7.078 15.835 1.00 97.06 90 SER A N 1
ATOM 694 C CA . SER A 1 90 ? -3.385 8.517 15.680 1.00 97.06 90 SER A CA 1
ATOM 695 C C . SER A 1 90 ? -4.873 8.846 15.509 1.00 97.06 90 SER A C 1
ATOM 697 O O . SER A 1 90 ? -5.350 9.834 16.059 1.00 97.06 90 SER A O 1
ATOM 699 N N . GLN A 1 91 ? -5.636 7.982 14.834 1.00 98.06 91 GLN A N 1
ATOM 700 C CA . GLN A 1 91 ? -7.082 8.129 14.664 1.00 98.06 91 GLN A CA 1
ATOM 701 C C . GLN A 1 91 ? -7.835 7.791 15.952 1.00 98.06 91 GLN A C 1
ATOM 703 O O . GLN A 1 91 ? -8.714 8.548 16.357 1.00 98.06 91 GLN A O 1
ATOM 708 N N . ILE A 1 92 ? -7.455 6.710 16.642 1.00 98.31 92 ILE A N 1
ATOM 709 C CA . ILE A 1 92 ? -8.033 6.353 17.949 1.00 98.31 92 ILE A CA 1
ATOM 710 C C . ILE A 1 92 ? -7.829 7.505 18.942 1.00 98.31 92 ILE A C 1
ATOM 712 O O . ILE A 1 92 ? -8.768 7.914 19.627 1.00 98.31 92 ILE A O 1
ATOM 716 N N . GLN A 1 93 ? -6.619 8.066 18.993 1.00 97.88 93 GLN A N 1
ATOM 717 C CA . GLN A 1 93 ? -6.297 9.219 19.829 1.00 97.88 93 GLN A CA 1
ATOM 718 C C . GLN A 1 93 ? -7.111 10.455 19.425 1.00 97.88 93 GLN A C 1
ATOM 720 O O . GLN A 1 93 ? -7.665 11.111 20.302 1.00 97.88 93 GLN A O 1
ATOM 725 N N . ALA A 1 94 ? -7.210 10.768 18.129 1.00 97.75 94 ALA A N 1
ATOM 726 C CA . ALA A 1 94 ? -7.937 11.941 17.641 1.00 97.75 94 ALA A CA 1
ATOM 727 C C . ALA A 1 94 ? -9.434 11.924 17.997 1.00 97.75 94 ALA A C 1
ATOM 729 O O . ALA A 1 94 ? -10.025 12.984 18.195 1.00 97.75 94 ALA A O 1
ATOM 730 N N . HIS A 1 95 ? -10.035 10.736 18.101 1.00 98.06 95 HIS A N 1
ATOM 731 C CA . HIS A 1 95 ? -11.423 10.563 18.545 1.00 98.06 95 HIS A CA 1
ATOM 732 C C . HIS A 1 95 ? -11.573 10.414 20.066 1.00 98.06 95 HIS A C 1
ATOM 734 O O . HIS A 1 95 ? -12.692 10.461 20.578 1.00 98.06 95 HIS A O 1
ATOM 740 N N . SER A 1 96 ? -10.472 10.234 20.798 1.00 97.94 96 SER A N 1
ATOM 741 C CA . SER A 1 96 ? -10.498 10.075 22.252 1.00 97.94 96 SER A CA 1
ATOM 742 C C . SER A 1 96 ? -10.673 11.415 22.973 1.00 97.94 96 SER A C 1
ATOM 744 O O . SER A 1 96 ? -10.181 12.460 22.554 1.00 97.94 96 SER A O 1
ATOM 746 N N . SER A 1 97 ? -11.356 11.377 24.112 1.00 97.31 97 SER A N 1
ATOM 747 C CA . SER A 1 97 ? -11.586 12.512 25.012 1.00 97.31 97 SER A CA 1
ATOM 748 C C . SER A 1 97 ? -11.607 12.032 26.465 1.00 97.31 97 SER A C 1
ATOM 750 O O . SER A 1 97 ? -11.536 10.835 26.727 1.00 97.31 97 SER A O 1
ATOM 752 N N . LEU A 1 98 ? -11.743 12.949 27.430 1.00 95.75 98 LEU A N 1
ATOM 753 C CA . LEU A 1 98 ? -11.908 12.564 28.839 1.00 95.75 98 LEU A CA 1
ATOM 754 C C . LEU A 1 98 ? -13.207 11.780 29.084 1.00 95.75 98 LEU A C 1
ATOM 756 O O . LEU A 1 98 ? -13.257 10.942 29.980 1.00 95.75 98 LEU A O 1
ATOM 760 N N . GLN A 1 99 ? -14.256 12.065 28.310 1.00 95.69 99 GLN A N 1
ATOM 761 C CA . GLN A 1 99 ? -15.552 11.394 28.409 1.00 95.69 99 GLN A CA 1
ATOM 762 C C . GLN A 1 99 ? -15.545 10.051 27.669 1.00 95.69 99 GLN A C 1
ATOM 764 O O . GLN A 1 99 ? -16.045 9.062 28.197 1.00 95.69 99 GLN A O 1
ATOM 769 N N . ASN A 1 100 ? -14.946 10.018 26.476 1.00 94.94 100 ASN A N 1
ATOM 770 C CA . ASN A 1 100 ? -14.846 8.840 25.619 1.00 94.94 100 ASN A CA 1
ATOM 771 C C . ASN A 1 100 ? -13.370 8.494 25.390 1.00 94.94 100 ASN A C 1
ATOM 773 O O . ASN A 1 100 ? -12.770 8.915 24.402 1.00 94.94 100 ASN A O 1
ATOM 777 N N . ASP A 1 101 ? -12.769 7.767 26.331 1.00 97.62 101 ASP A N 1
ATOM 778 C CA . ASP A 1 101 ? -11.354 7.384 26.271 1.00 97.62 101 ASP A CA 1
ATOM 779 C C . ASP A 1 101 ? -11.177 6.058 25.510 1.00 97.62 101 ASP A C 1
ATOM 781 O O . ASP A 1 101 ? -11.098 4.975 26.102 1.00 97.62 101 ASP A O 1
ATOM 785 N N . TYR A 1 102 ? -11.143 6.140 24.177 1.00 98.38 102 TYR A N 1
ATOM 786 C CA . TYR A 1 102 ? -10.990 4.966 23.311 1.00 98.38 102 TYR A CA 1
ATOM 787 C C . TYR A 1 102 ? -9.598 4.340 23.402 1.00 98.38 102 TYR A C 1
ATOM 789 O O . TYR A 1 102 ? -9.453 3.138 23.195 1.00 98.38 102 TYR A O 1
ATOM 797 N N . LEU A 1 103 ? -8.572 5.107 23.777 1.00 97.62 103 LEU A N 1
ATOM 798 C CA . LEU A 1 103 ? -7.248 4.549 24.051 1.00 97.62 103 LEU A CA 1
ATOM 799 C C . LEU A 1 103 ? -7.287 3.598 25.249 1.00 97.62 103 LEU A C 1
ATOM 801 O O . LEU A 1 103 ? -6.675 2.526 25.200 1.00 97.62 103 LEU A O 1
ATOM 805 N N . LYS A 1 104 ? -8.000 3.968 26.317 1.00 97.56 104 LYS A N 1
ATOM 806 C CA . LYS A 1 104 ? -8.099 3.157 27.533 1.00 97.56 104 LYS A CA 1
ATOM 807 C C . LYS A 1 104 ? -9.097 2.012 27.416 1.00 97.56 104 LYS A C 1
ATOM 809 O O . LYS A 1 104 ? -8.787 0.918 27.880 1.00 97.56 104 LYS A O 1
ATOM 814 N N . TYR A 1 105 ? -10.273 2.251 26.839 1.00 98.19 105 TYR A N 1
ATOM 815 C CA . TYR A 1 105 ? -11.380 1.285 26.848 1.00 98.19 105 TYR A CA 1
ATOM 816 C C . TYR A 1 105 ? -11.636 0.604 25.499 1.00 98.19 105 TYR A C 1
ATOM 818 O O . TYR A 1 105 ? -12.438 -0.327 25.434 1.00 98.19 105 TYR A O 1
ATOM 826 N N . GLY A 1 106 ? -10.929 1.008 24.444 1.00 98.38 106 GLY A N 1
ATOM 827 C CA . GLY A 1 106 ? -11.202 0.562 23.084 1.00 98.38 106 GLY A CA 1
ATOM 828 C C . GLY A 1 106 ? -12.436 1.239 22.489 1.00 98.38 106 GLY A C 1
ATOM 829 O O . GLY A 1 106 ? -13.122 2.038 23.129 1.00 98.38 106 GLY A O 1
ATOM 830 N N . PHE A 1 107 ? -12.716 0.901 21.239 1.00 98.75 107 PHE A N 1
ATOM 831 C CA . PHE A 1 107 ? -13.875 1.372 20.494 1.00 98.75 107 PHE A CA 1
ATOM 832 C C . PHE A 1 107 ? -14.406 0.229 19.632 1.00 98.75 107 PHE A C 1
ATOM 834 O O . PHE A 1 107 ? -13.611 -0.523 19.078 1.00 98.75 107 PHE A O 1
ATOM 841 N N . TRP A 1 108 ? -15.727 0.101 19.520 1.00 98.69 108 TRP A N 1
ATOM 842 C CA . TRP A 1 108 ? -16.387 -0.891 18.671 1.00 98.69 108 TRP A CA 1
ATOM 843 C C . TRP A 1 108 ? -17.721 -0.323 18.192 1.00 98.69 108 TRP A C 1
ATOM 845 O O . TRP A 1 108 ? -18.670 -0.253 18.976 1.00 98.69 108 TRP A O 1
ATOM 855 N N . ALA A 1 109 ? -17.783 0.084 16.926 1.00 98.56 109 ALA A N 1
ATOM 856 C CA . ALA A 1 109 ? -19.022 0.487 16.276 1.00 98.56 109 ALA A CA 1
ATOM 857 C C . ALA A 1 109 ? -19.968 -0.720 16.187 1.00 98.56 109 ALA A C 1
ATOM 859 O O . ALA A 1 109 ? -19.570 -1.801 15.745 1.00 98.56 109 ALA A O 1
ATOM 860 N N . LYS A 1 110 ? -21.220 -0.556 16.621 1.00 97.88 110 LYS A N 1
ATOM 861 C CA . LYS A 1 110 ? -22.240 -1.618 16.563 1.00 97.88 110 LYS A CA 1
ATOM 862 C C . LYS A 1 110 ? -23.026 -1.615 15.254 1.00 97.88 110 LYS A C 1
ATOM 864 O O . LYS A 1 110 ? -23.745 -2.574 14.974 1.00 97.88 110 LYS A O 1
ATOM 869 N N . SER A 1 111 ? -22.885 -0.557 14.465 1.00 98.19 111 SER A N 1
ATOM 870 C CA . SER A 1 111 ? -23.536 -0.357 13.175 1.00 98.19 111 SER A CA 1
ATOM 871 C C . SER A 1 111 ? -22.710 0.584 12.289 1.00 98.19 111 SER A C 1
ATOM 873 O O . SER A 1 111 ? -21.804 1.267 12.764 1.00 98.19 111 SER A O 1
ATOM 875 N N . LEU A 1 112 ? -23.029 0.631 10.990 1.00 97.62 112 LEU A N 1
ATOM 876 C CA . LEU A 1 112 ? -22.304 1.443 9.999 1.00 97.62 112 LEU A CA 1
ATOM 877 C C . LEU A 1 112 ? -22.376 2.955 10.282 1.00 97.62 112 LEU A C 1
ATOM 879 O O . LEU A 1 112 ? -21.475 3.706 9.918 1.00 97.62 112 LEU A O 1
ATOM 883 N N . ASP A 1 113 ? -23.457 3.421 10.909 1.00 98.00 113 ASP A N 1
ATOM 884 C CA . ASP A 1 113 ? -23.645 4.822 11.298 1.00 98.00 113 ASP A CA 1
ATOM 885 C C . ASP A 1 113 ? -22.853 5.213 12.554 1.00 98.00 113 ASP A C 1
ATOM 887 O O . ASP A 1 113 ? -22.614 6.400 12.774 1.00 98.00 113 ASP A O 1
ATOM 891 N N . GLU A 1 114 ? -22.397 4.232 13.337 1.00 98.44 114 GLU A N 1
ATOM 892 C CA . GLU A 1 114 ? -21.513 4.452 14.484 1.00 98.44 114 GLU A CA 1
ATOM 893 C C . GLU A 1 114 ? -20.026 4.520 14.085 1.00 98.44 114 GLU A C 1
ATOM 895 O O . GLU A 1 114 ? -19.196 4.928 14.898 1.00 98.44 114 GLU A O 1
ATOM 900 N N . GLU A 1 115 ? -19.659 4.152 12.852 1.00 98.75 115 GLU A N 1
ATOM 901 C CA . GLU A 1 115 ? -18.272 4.222 12.378 1.00 98.75 115 GLU A CA 1
ATOM 902 C C . GLU A 1 115 ? -17.755 5.667 12.328 1.00 98.75 115 GLU A C 1
ATOM 904 O O . GLU A 1 115 ? -18.372 6.560 11.740 1.00 98.75 115 GLU A O 1
ATOM 909 N N . LEU A 1 116 ? -16.571 5.905 12.902 1.00 98.62 116 LEU A N 1
ATOM 910 C CA . LEU A 1 116 ? -16.058 7.266 13.075 1.00 98.62 116 LEU A CA 1
ATOM 911 C C . LEU A 1 116 ? -15.238 7.719 11.856 1.00 98.62 116 LEU A C 1
ATOM 913 O O . LEU A 1 116 ? -14.203 7.113 11.563 1.00 98.62 116 LEU A O 1
ATOM 917 N N . PRO A 1 117 ? -15.624 8.803 11.156 1.00 98.50 117 PRO A N 1
ATOM 918 C CA . PRO A 1 117 ? -14.898 9.277 9.982 1.00 98.50 117 PRO A CA 1
ATOM 919 C C . PRO A 1 117 ? -13.541 9.883 10.353 1.00 98.50 117 PRO A C 1
ATOM 921 O O . PRO A 1 117 ? -13.435 10.693 11.277 1.00 98.50 117 PRO A O 1
ATOM 924 N N . ASN A 1 118 ? -12.497 9.548 9.590 1.00 98.44 118 ASN A N 1
ATOM 925 C CA . ASN A 1 118 ? -11.142 10.050 9.820 1.00 98.44 118 ASN A CA 1
ATOM 926 C C . ASN A 1 118 ? -10.730 11.046 8.735 1.00 98.44 118 ASN A C 1
ATOM 928 O O . ASN A 1 118 ? -10.412 10.676 7.606 1.00 98.44 118 ASN A O 1
ATOM 932 N N . LYS A 1 119 ? -10.686 12.336 9.083 1.00 95.56 119 LYS A N 1
ATOM 933 C CA . LYS A 1 119 ? -10.234 13.375 8.149 1.00 95.56 119 LYS A CA 1
ATOM 934 C C . LYS A 1 119 ? -8.759 13.174 7.798 1.00 95.56 119 LYS A C 1
ATOM 936 O O . LYS A 1 119 ? -7.910 13.153 8.683 1.00 95.56 119 LYS A O 1
ATOM 941 N N . GLY A 1 120 ? -8.467 13.084 6.503 1.00 95.75 120 GLY A N 1
ATOM 942 C CA . GLY A 1 120 ? -7.104 12.982 5.977 1.00 95.75 120 GLY A CA 1
ATOM 943 C C . GLY A 1 120 ? -6.506 11.573 5.986 1.00 95.75 120 GLY A C 1
ATOM 944 O O . GLY A 1 120 ? -5.428 11.395 5.429 1.00 95.75 120 GLY A O 1
ATOM 945 N N . LEU A 1 121 ? -7.191 10.575 6.559 1.00 98.31 121 LEU A N 1
ATOM 946 C CA . LEU A 1 121 ? -6.775 9.181 6.429 1.00 98.31 121 LEU A CA 1
ATOM 947 C C . LEU A 1 121 ? -7.150 8.660 5.038 1.00 98.31 121 LEU A C 1
ATOM 949 O O . LEU A 1 121 ? -8.272 8.858 4.574 1.00 98.31 121 LEU A O 1
ATOM 953 N N . THR A 1 122 ? -6.218 7.962 4.396 1.00 98.44 122 THR A N 1
ATOM 954 C CA . THR A 1 122 ? -6.433 7.323 3.097 1.00 98.44 122 THR A CA 1
ATOM 955 C C . THR A 1 122 ? -6.064 5.846 3.136 1.00 98.44 122 THR A C 1
ATOM 957 O O . THR A 1 122 ? -5.220 5.424 3.930 1.00 98.44 122 THR A O 1
ATOM 960 N N . ALA A 1 123 ? -6.675 5.073 2.241 1.00 98.44 123 ALA A N 1
ATOM 961 C CA . ALA A 1 123 ? -6.242 3.722 1.908 1.00 98.44 123 ALA A CA 1
ATOM 962 C C . ALA A 1 123 ? -6.021 3.645 0.394 1.00 98.44 123 ALA A C 1
ATOM 964 O O . ALA A 1 123 ? -6.916 3.986 -0.379 1.00 98.44 123 ALA A O 1
ATOM 965 N N . THR A 1 124 ? -4.835 3.224 -0.038 1.00 98.44 124 THR A N 1
ATOM 966 C CA . THR A 1 124 ? -4.452 3.217 -1.456 1.00 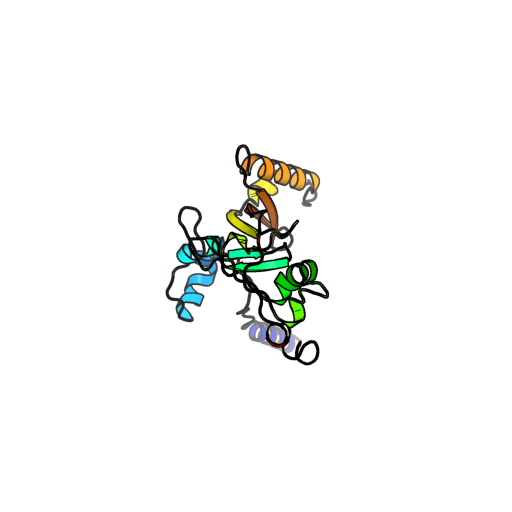98.44 124 THR A CA 1
ATOM 967 C C . THR A 1 124 ? -4.100 1.806 -1.901 1.00 98.44 124 THR A C 1
ATOM 969 O O . THR A 1 124 ? -3.207 1.191 -1.325 1.00 98.44 124 THR A O 1
ATOM 972 N N . ARG A 1 125 ? -4.758 1.293 -2.945 1.00 97.25 125 ARG A N 1
ATOM 973 C CA . ARG A 1 125 ? -4.437 -0.022 -3.531 1.00 97.25 125 ARG A CA 1
ATOM 974 C C . ARG A 1 125 ? -3.688 0.099 -4.851 1.00 97.25 125 ARG A C 1
ATOM 976 O O . ARG A 1 125 ? -3.860 1.075 -5.584 1.00 97.25 125 ARG A O 1
ATOM 983 N N . ILE A 1 126 ? -2.901 -0.926 -5.178 1.00 97.38 126 ILE A N 1
ATOM 984 C CA . ILE A 1 126 ? -2.221 -1.044 -6.473 1.00 97.38 126 ILE A CA 1
ATOM 985 C C . ILE A 1 126 ? -3.179 -1.631 -7.518 1.00 97.38 126 ILE A C 1
ATOM 987 O O . ILE A 1 126 ? -3.582 -2.792 -7.444 1.00 97.38 126 ILE A O 1
ATOM 991 N N . VAL A 1 127 ? -3.490 -0.848 -8.550 1.00 97.06 127 VAL A N 1
ATOM 992 C CA . VAL A 1 127 ? -4.304 -1.283 -9.696 1.00 97.06 127 VAL A CA 1
ATOM 993 C C . VAL A 1 127 ? -3.458 -2.099 -10.665 1.00 97.06 127 VAL A C 1
ATOM 995 O O . VAL A 1 127 ? -3.850 -3.198 -11.047 1.00 97.06 127 VAL A O 1
ATOM 998 N N . ARG A 1 128 ? -2.280 -1.592 -11.036 1.00 96.38 128 ARG A N 1
ATOM 999 C CA . ARG A 1 128 ? -1.299 -2.312 -11.857 1.00 96.38 128 ARG A CA 1
ATOM 1000 C C . ARG A 1 128 ? 0.083 -1.689 -11.723 1.00 96.38 128 ARG A C 1
ATOM 1002 O O . ARG A 1 128 ? 0.220 -0.524 -11.356 1.00 96.38 128 ARG A O 1
ATOM 1009 N N . MET A 1 129 ? 1.088 -2.463 -12.091 1.00 97.31 129 MET A N 1
ATOM 1010 C CA . MET A 1 129 ? 2.472 -2.045 -12.241 1.00 97.31 129 MET A CA 1
ATOM 1011 C C . MET A 1 129 ? 2.965 -2.376 -13.651 1.00 97.31 129 MET A C 1
ATOM 1013 O O . MET A 1 129 ? 2.484 -3.327 -14.270 1.00 97.31 129 MET A O 1
ATOM 1017 N N . GLU A 1 130 ? 3.923 -1.602 -14.150 1.00 97.12 130 GLU A N 1
ATOM 1018 C CA . GLU A 1 130 ? 4.508 -1.772 -15.482 1.00 97.12 130 GLU A CA 1
ATOM 1019 C C . GLU A 1 130 ? 5.983 -1.359 -15.475 1.00 97.12 130 GLU A C 1
ATOM 1021 O O . GLU A 1 130 ? 6.335 -0.334 -14.890 1.00 97.12 130 GLU A O 1
ATOM 1026 N N . ASN A 1 131 ? 6.849 -2.133 -16.134 1.00 97.69 131 ASN A N 1
ATOM 1027 C CA . ASN A 1 131 ? 8.227 -1.714 -16.376 1.00 97.69 131 ASN A CA 1
ATOM 1028 C C . ASN A 1 131 ? 8.243 -0.672 -17.505 1.00 97.69 131 ASN A C 1
ATOM 1030 O O . ASN A 1 131 ? 7.921 -0.979 -18.650 1.00 97.69 131 ASN A O 1
ATOM 1034 N N . VAL A 1 132 ? 8.641 0.555 -17.177 1.00 98.38 132 VAL A N 1
ATOM 1035 C CA . VAL A 1 132 ? 8.697 1.693 -18.107 1.00 98.38 132 VAL A CA 1
ATOM 1036 C C . VAL A 1 132 ? 10.130 2.175 -18.340 1.00 98.38 132 VAL A C 1
ATOM 1038 O O . VAL A 1 132 ? 10.341 3.262 -18.874 1.00 98.38 132 VAL A O 1
ATOM 1041 N N . THR A 1 133 ? 11.133 1.365 -17.987 1.00 98.06 133 THR A N 1
ATOM 1042 C CA . THR A 1 133 ? 12.565 1.712 -18.055 1.00 98.06 133 THR A CA 1
ATOM 1043 C C . THR A 1 133 ? 12.963 2.263 -19.422 1.00 98.06 133 THR A C 1
ATOM 1045 O O . THR A 1 133 ? 13.516 3.358 -19.512 1.00 98.06 133 THR A O 1
ATOM 1048 N N . SER A 1 134 ? 12.618 1.565 -20.508 1.00 97.81 134 SER A N 1
ATOM 1049 C CA . SER A 1 134 ? 12.955 2.005 -21.868 1.00 97.81 134 SER A CA 1
ATOM 1050 C C . SER A 1 134 ? 12.271 3.315 -22.264 1.00 97.81 134 SER A C 1
ATOM 1052 O O . SER A 1 134 ? 12.827 4.079 -23.047 1.00 97.81 134 SER A O 1
ATOM 1054 N N . GLN A 1 135 ? 11.073 3.583 -21.736 1.00 98.00 135 GLN A N 1
ATOM 1055 C CA . GLN A 1 135 ? 10.343 4.825 -21.999 1.00 98.00 135 GLN A CA 1
ATOM 1056 C C . GLN A 1 135 ? 10.948 5.995 -21.216 1.00 98.00 135 GLN A C 1
ATOM 1058 O O . GLN A 1 135 ? 11.046 7.098 -21.747 1.00 98.00 135 GLN A O 1
ATOM 1063 N N . VAL A 1 136 ? 11.370 5.746 -19.973 1.00 97.62 136 VAL A N 1
ATOM 1064 C CA . VAL A 1 136 ? 12.004 6.741 -19.101 1.00 97.62 136 VAL A CA 1
ATOM 1065 C C . VAL A 1 136 ? 13.389 7.130 -19.619 1.00 97.62 136 VAL A C 1
ATOM 1067 O O . VAL A 1 136 ? 13.693 8.317 -19.713 1.00 97.62 136 VAL A O 1
ATOM 1070 N N . LEU A 1 137 ? 14.205 6.150 -20.014 1.00 95.94 137 LEU A N 1
ATOM 1071 C CA . LEU A 1 137 ? 15.580 6.370 -20.479 1.00 95.94 137 LEU A CA 1
ATOM 1072 C C . LEU A 1 137 ? 15.677 6.780 -21.959 1.00 95.94 137 LEU A C 1
ATOM 1074 O O . LEU A 1 137 ? 16.775 7.012 -22.468 1.00 95.94 137 LEU A O 1
ATOM 1078 N N . ASN A 1 138 ? 14.549 6.882 -22.668 1.00 96.50 138 ASN A N 1
ATOM 1079 C CA . ASN A 1 138 ? 14.539 7.241 -24.081 1.00 96.50 138 ASN A CA 1
ATOM 1080 C C . ASN A 1 138 ? 15.159 8.630 -24.306 1.00 96.50 138 ASN A C 1
ATOM 1082 O O . ASN A 1 138 ? 14.661 9.631 -23.790 1.00 96.50 138 ASN A O 1
ATOM 1086 N N . GLY A 1 139 ? 16.253 8.676 -25.071 1.00 94.12 139 GLY A N 1
ATOM 1087 C CA . GLY A 1 139 ? 16.959 9.919 -25.389 1.00 94.12 139 GLY A CA 1
ATOM 1088 C C . GLY A 1 139 ? 17.694 10.557 -24.207 1.00 94.12 139 GLY A C 1
ATOM 1089 O O . GLY A 1 139 ? 18.224 11.650 -24.359 1.00 94.12 139 GLY A O 1
ATOM 1090 N N . ALA A 1 140 ? 17.755 9.894 -23.048 1.00 92.75 140 ALA A N 1
ATOM 1091 C CA . ALA A 1 140 ? 18.380 10.434 -21.844 1.00 92.75 140 ALA A CA 1
ATOM 1092 C C . ALA A 1 140 ? 19.906 10.242 -21.802 1.00 92.75 140 ALA A C 1
ATOM 1094 O O . ALA A 1 140 ? 20.533 10.606 -20.817 1.00 92.75 140 ALA A O 1
ATOM 1095 N N . THR A 1 141 ? 20.534 9.657 -22.824 1.00 89.69 141 THR A N 1
ATOM 1096 C CA . THR A 1 141 ? 21.990 9.454 -22.845 1.00 89.69 141 THR A CA 1
ATOM 1097 C C . THR A 1 141 ? 22.704 10.682 -23.397 1.00 89.69 141 THR A C 1
ATOM 1099 O O . THR A 1 141 ? 22.427 11.130 -24.509 1.00 89.69 141 THR A O 1
ATOM 1102 N N . ARG A 1 142 ? 23.661 11.203 -22.630 1.00 84.06 142 ARG A N 1
ATOM 1103 C CA . ARG A 1 142 ? 24.528 12.318 -23.027 1.00 84.06 142 ARG A CA 1
ATOM 1104 C C . ARG A 1 142 ? 25.764 11.806 -23.768 1.00 84.06 142 ARG A C 1
ATOM 1106 O O . ARG A 1 142 ? 26.122 10.634 -23.681 1.00 84.06 142 ARG A O 1
ATOM 1113 N N . ASN A 1 143 ? 26.458 12.703 -24.470 1.00 83.31 143 ASN A N 1
ATOM 1114 C CA . ASN A 1 143 ? 27.665 12.362 -25.243 1.00 83.31 143 ASN A CA 1
ATOM 1115 C C . ASN A 1 143 ? 28.813 11.800 -24.382 1.00 83.31 143 ASN A C 1
ATOM 1117 O O . ASN A 1 143 ? 29.682 11.108 -24.902 1.00 83.31 143 AS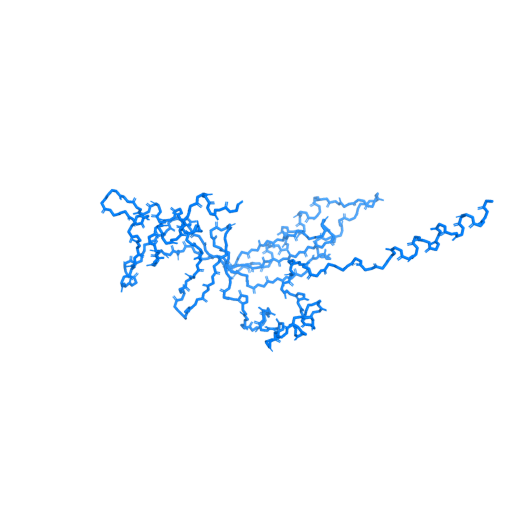N A O 1
ATOM 1121 N N . ASP A 1 144 ? 28.828 12.105 -23.083 1.00 84.56 144 ASP A N 1
ATOM 1122 C CA . ASP A 1 144 ? 29.800 11.608 -22.103 1.00 84.56 144 ASP A CA 1
ATOM 1123 C C . ASP A 1 144 ? 29.373 10.283 -21.437 1.00 84.56 144 ASP A C 1
ATOM 1125 O O . ASP A 1 144 ? 30.058 9.794 -20.541 1.00 84.56 144 ASP A O 1
ATOM 1129 N N . GLY A 1 145 ? 28.248 9.697 -21.864 1.00 79.81 145 GLY A N 1
ATOM 1130 C CA . GLY A 1 145 ? 27.692 8.461 -21.312 1.00 79.81 145 GLY A CA 1
ATOM 1131 C C . GLY A 1 145 ? 26.898 8.643 -20.016 1.00 79.81 145 GLY A C 1
ATOM 1132 O O . GLY A 1 145 ? 26.337 7.667 -19.521 1.00 79.81 145 GLY A O 1
ATOM 1133 N N . SER A 1 146 ? 26.811 9.860 -19.470 1.00 88.25 146 SER A N 1
ATOM 1134 C CA . SER A 1 146 ? 25.958 10.147 -18.315 1.00 88.25 146 SER A CA 1
ATOM 1135 C C . SER A 1 146 ? 24.480 10.249 -18.708 1.00 88.25 146 SER A C 1
ATOM 1137 O O . SER A 1 146 ? 24.133 10.450 -19.877 1.00 88.25 146 SER A O 1
ATOM 1139 N N . LEU A 1 147 ? 23.596 10.088 -17.722 1.00 89.31 147 LEU A N 1
ATOM 1140 C CA . LEU A 1 147 ? 22.160 10.256 -17.913 1.00 89.31 147 LEU A CA 1
ATOM 1141 C C . LEU A 1 147 ? 21.750 11.719 -17.724 1.00 89.31 147 LEU A C 1
ATOM 1143 O O . LEU A 1 147 ? 22.164 12.388 -16.777 1.00 89.31 147 LEU A O 1
ATOM 1147 N N . ASP A 1 148 ? 20.906 12.207 -18.624 1.00 94.19 148 ASP A N 1
ATOM 1148 C CA . ASP A 1 148 ? 20.284 13.516 -18.546 1.00 94.19 148 ASP A CA 1
ATOM 1149 C C . ASP A 1 148 ? 19.023 13.456 -17.679 1.00 94.19 148 ASP A C 1
ATOM 1151 O O . ASP A 1 148 ? 17.958 12.997 -18.107 1.00 94.19 148 ASP A O 1
ATOM 1155 N N . GLN A 1 149 ? 19.149 13.936 -16.441 1.00 94.31 149 GLN A N 1
ATOM 1156 C CA . GLN A 1 149 ? 18.055 13.915 -15.475 1.00 94.31 149 GLN A CA 1
ATOM 1157 C C . GLN A 1 149 ? 16.850 14.747 -15.935 1.00 94.31 149 GLN A C 1
ATOM 1159 O O . GLN A 1 149 ? 15.714 14.379 -15.653 1.00 94.31 149 GLN A O 1
ATOM 1164 N N . GLN A 1 150 ? 17.062 15.826 -16.695 1.00 95.69 150 GLN A N 1
ATOM 1165 C CA . GLN A 1 150 ? 15.963 16.666 -17.168 1.00 95.69 150 GLN A CA 1
ATOM 1166 C C . GLN A 1 150 ? 15.107 15.923 -18.201 1.00 95.69 150 GLN A C 1
ATOM 1168 O O . GLN A 1 150 ? 13.879 16.029 -18.185 1.00 95.69 150 GLN A O 1
ATOM 1173 N N . ILE A 1 151 ? 15.737 15.149 -19.090 1.00 96.31 151 ILE A N 1
ATOM 1174 C CA . ILE A 1 151 ? 15.020 14.296 -20.047 1.00 96.31 151 ILE A CA 1
ATOM 1175 C C . ILE A 1 151 ? 14.263 13.186 -19.310 1.00 96.31 151 ILE A C 1
ATOM 1177 O O . ILE A 1 151 ? 13.091 12.956 -19.609 1.00 96.31 151 ILE A O 1
ATOM 1181 N N . ILE A 1 152 ? 14.890 12.551 -18.314 1.00 96.88 152 ILE A N 1
ATOM 1182 C CA . ILE A 1 152 ? 14.255 11.529 -17.467 1.00 96.88 152 ILE A CA 1
ATOM 1183 C C . ILE A 1 152 ? 13.007 12.086 -16.776 1.00 96.88 152 ILE A C 1
ATOM 1185 O O . ILE A 1 152 ? 11.935 11.491 -16.886 1.00 96.88 152 ILE A O 1
ATOM 1189 N N . ASP A 1 153 ? 13.112 13.244 -16.124 1.00 97.38 153 ASP A N 1
ATOM 1190 C CA . ASP A 1 153 ? 12.001 13.866 -15.397 1.00 97.38 153 ASP A CA 1
ATOM 1191 C C . ASP A 1 153 ? 10.847 14.237 -16.343 1.00 97.38 153 ASP A C 1
ATOM 1193 O O . ASP A 1 153 ? 9.675 13.995 -16.037 1.00 97.38 153 ASP A O 1
ATOM 1197 N N . ASN A 1 154 ? 11.166 14.755 -17.534 1.00 98.12 154 ASN A N 1
ATOM 1198 C CA . ASN A 1 154 ? 10.175 15.051 -18.570 1.00 98.12 154 ASN A CA 1
ATOM 1199 C C . ASN A 1 154 ? 9.482 13.779 -19.087 1.00 98.12 154 ASN A C 1
ATOM 1201 O O . ASN A 1 154 ? 8.259 13.767 -19.256 1.00 98.12 154 ASN A O 1
ATOM 1205 N N . ASN A 1 155 ? 10.239 12.702 -19.314 1.00 98.38 155 ASN A N 1
ATOM 1206 C CA . ASN A 1 155 ? 9.690 11.414 -19.730 1.00 98.38 155 ASN A CA 1
ATOM 1207 C C . ASN A 1 155 ? 8.774 10.829 -18.651 1.00 98.38 155 ASN A C 1
ATOM 1209 O O . ASN A 1 155 ? 7.657 10.424 -18.967 1.00 98.38 155 ASN A O 1
ATOM 1213 N N . ILE A 1 156 ? 9.200 10.844 -17.383 1.00 98.44 156 ILE A N 1
ATOM 1214 C CA . ILE A 1 156 ? 8.396 10.397 -16.239 1.00 98.44 156 ILE A CA 1
ATOM 1215 C C . ILE A 1 156 ? 7.083 11.176 -16.166 1.00 98.44 156 ILE A C 1
ATOM 1217 O O . ILE A 1 156 ? 6.017 10.566 -16.076 1.00 98.44 156 ILE A O 1
ATOM 1221 N N . LYS A 1 157 ? 7.143 12.510 -16.252 1.00 98.25 157 LYS A N 1
ATOM 1222 C CA . LYS A 1 157 ? 5.951 13.362 -16.217 1.00 98.25 157 LYS A CA 1
ATOM 1223 C C . LYS A 1 157 ? 4.968 12.993 -17.328 1.00 98.25 157 LYS A C 1
ATOM 1225 O O . LYS A 1 157 ? 3.790 12.777 -17.053 1.00 98.25 157 LYS A O 1
ATOM 1230 N N . ARG A 1 158 ? 5.460 12.841 -18.561 1.00 98.31 158 ARG A N 1
ATOM 1231 C CA . ARG A 1 158 ? 4.638 12.438 -19.709 1.00 98.31 158 ARG A CA 1
ATOM 1232 C C . ARG A 1 158 ? 4.010 11.054 -19.513 1.00 98.31 158 ARG A C 1
ATOM 1234 O O . ARG A 1 158 ? 2.831 10.888 -19.807 1.00 98.31 158 ARG A O 1
ATOM 1241 N N . ILE A 1 159 ? 4.775 10.072 -19.028 1.00 98.50 159 ILE A N 1
ATOM 1242 C CA . ILE A 1 159 ? 4.285 8.706 -18.770 1.00 98.50 159 ILE A CA 1
ATOM 1243 C C . ILE A 1 159 ? 3.159 8.733 -17.733 1.00 98.50 159 ILE A C 1
ATOM 1245 O O . ILE A 1 159 ? 2.121 8.110 -17.951 1.00 98.50 159 ILE A O 1
ATOM 1249 N N . ILE A 1 160 ? 3.336 9.477 -16.636 1.00 98.38 160 ILE A N 1
ATOM 1250 C CA . ILE A 1 160 ? 2.319 9.632 -15.590 1.00 98.38 160 ILE A CA 1
ATOM 1251 C C . ILE A 1 160 ? 1.047 10.249 -16.175 1.00 98.38 160 ILE A C 1
ATOM 1253 O O . ILE A 1 160 ? -0.011 9.635 -16.076 1.00 98.38 160 ILE A O 1
ATOM 1257 N N . GLU A 1 161 ? 1.149 11.407 -16.835 1.00 97.69 161 GLU A N 1
ATOM 1258 C CA . GLU A 1 161 ? -0.004 12.119 -17.409 1.00 97.69 161 GLU A CA 1
ATOM 1259 C C . GLU A 1 161 ? -0.785 11.248 -18.403 1.00 97.69 161 GLU A C 1
ATOM 1261 O O . GLU A 1 161 ? -2.013 11.198 -18.353 1.00 97.69 161 GLU A O 1
ATOM 1266 N N . GLN A 1 162 ? -0.085 10.515 -19.274 1.00 97.69 162 GLN A N 1
ATOM 1267 C CA . GLN A 1 162 ? -0.708 9.632 -20.262 1.00 97.69 162 GLN A CA 1
ATOM 1268 C C . GLN A 1 162 ? -1.383 8.411 -19.627 1.00 97.69 162 GLN A C 1
ATOM 1270 O O . GLN A 1 162 ? -2.421 7.971 -20.114 1.00 97.69 162 GLN A O 1
ATOM 1275 N N . SER A 1 163 ? -0.820 7.866 -18.546 1.00 97.12 163 SER A N 1
ATOM 1276 C CA . SER A 1 163 ? -1.287 6.599 -17.969 1.00 97.12 163 SER A CA 1
ATOM 1277 C C . SER A 1 163 ? -2.585 6.711 -17.171 1.00 97.12 163 SER A C 1
ATOM 1279 O O . SER A 1 163 ? -3.230 5.689 -16.939 1.00 97.12 163 SER A O 1
ATOM 1281 N N . VAL A 1 164 ? -2.961 7.922 -16.749 1.00 96.94 164 VAL A N 1
ATOM 1282 C CA . VAL A 1 164 ? -4.191 8.181 -15.975 1.00 96.94 164 VAL A CA 1
ATOM 1283 C C . VAL A 1 164 ? -5.142 9.164 -16.654 1.00 96.94 164 VAL A C 1
ATOM 1285 O O . VAL A 1 164 ? -6.187 9.491 -16.088 1.00 96.94 164 VAL A O 1
ATOM 1288 N N . ALA A 1 165 ? -4.819 9.624 -17.867 1.00 96.88 165 ALA A N 1
ATOM 1289 C CA . ALA A 1 165 ? -5.658 10.545 -18.625 1.00 96.88 165 ALA A CA 1
ATOM 1290 C C . ALA A 1 165 ? -7.097 10.013 -18.752 1.00 96.88 165 ALA A C 1
ATOM 1292 O O . ALA A 1 165 ? -7.332 8.929 -19.281 1.00 96.88 165 ALA A O 1
ATOM 1293 N N . GLY A 1 166 ? -8.069 10.791 -18.268 1.00 96.25 166 GLY A N 1
ATOM 1294 C CA . GLY A 1 166 ? -9.490 10.426 -18.315 1.00 96.25 166 GLY A CA 1
ATOM 1295 C C . GLY A 1 166 ? -9.934 9.384 -17.280 1.00 96.25 166 GLY A C 1
ATOM 1296 O O . GLY A 1 166 ? -11.052 8.886 -17.383 1.00 96.25 166 GLY A O 1
ATOM 1297 N N . THR A 1 167 ? -9.099 9.060 -16.290 1.00 96.69 167 THR A N 1
ATOM 1298 C CA . THR A 1 167 ? -9.422 8.119 -15.202 1.00 96.69 167 THR A CA 1
ATOM 1299 C C . THR A 1 167 ? -9.412 8.817 -13.839 1.00 96.69 167 THR A C 1
ATOM 1301 O O . THR A 1 167 ? -8.925 9.940 -13.717 1.00 96.69 167 THR A O 1
ATOM 1304 N N . HIS A 1 168 ? -9.940 8.162 -12.801 1.00 96.56 168 HIS A N 1
ATOM 1305 C CA . HIS A 1 168 ? -9.845 8.625 -11.407 1.00 96.56 168 HIS A CA 1
ATOM 1306 C C . HIS A 1 168 ? -8.611 8.086 -10.669 1.00 96.56 168 HIS A C 1
ATOM 1308 O O . HIS A 1 168 ? -8.468 8.327 -9.471 1.00 96.56 168 HIS A O 1
ATOM 1314 N N . TYR A 1 169 ? -7.758 7.326 -11.358 1.00 98.06 169 TYR A N 1
ATOM 1315 C CA . TYR A 1 169 ? -6.569 6.723 -10.774 1.00 98.06 169 TYR A CA 1
ATOM 1316 C C . TYR A 1 169 ? -5.428 7.727 -10.629 1.00 98.06 169 TYR A C 1
ATOM 1318 O O . TYR A 1 169 ? -5.314 8.695 -11.380 1.00 98.06 169 TYR A O 1
ATOM 1326 N N . ASP A 1 170 ? -4.542 7.432 -9.686 1.00 97.94 170 ASP A N 1
ATOM 1327 C CA . ASP A 1 170 ? -3.265 8.110 -9.517 1.00 97.94 170 ASP A CA 1
ATOM 1328 C C . ASP A 1 170 ? -2.148 7.288 -10.183 1.00 97.94 170 ASP A C 1
ATOM 1330 O O . ASP A 1 170 ? -2.262 6.070 -10.360 1.00 97.94 170 ASP A O 1
ATOM 1334 N N . ALA A 1 171 ? -1.046 7.947 -10.542 1.00 98.19 171 ALA A N 1
ATOM 1335 C CA . ALA A 1 171 ? 0.131 7.294 -11.104 1.00 98.19 171 ALA A CA 1
ATOM 1336 C C . ALA A 1 171 ? 1.428 7.832 -10.504 1.00 98.19 171 ALA A C 1
ATOM 1338 O O . ALA A 1 171 ? 1.578 9.027 -10.253 1.00 98.19 171 ALA A O 1
ATOM 1339 N N . SER A 1 172 ? 2.403 6.943 -10.328 1.00 98.00 172 SER A N 1
ATOM 1340 C CA . SER A 1 172 ? 3.772 7.325 -9.984 1.00 98.00 172 SER A CA 1
ATOM 1341 C C . SER A 1 172 ? 4.784 6.426 -10.679 1.00 98.00 172 SER A C 1
ATOM 1343 O O . SER A 1 172 ? 4.541 5.237 -10.856 1.00 98.00 172 SER A O 1
ATOM 1345 N N . VAL A 1 173 ? 5.929 6.986 -11.062 1.00 98.56 173 VAL A N 1
ATOM 1346 C CA . VAL A 1 173 ? 7.078 6.212 -11.543 1.00 98.56 173 VAL A CA 1
ATOM 1347 C C . VAL A 1 173 ? 8.147 6.236 -10.461 1.00 98.56 173 VAL A C 1
ATOM 1349 O O . VAL A 1 173 ? 8.460 7.301 -9.924 1.00 98.56 173 VAL A O 1
ATOM 1352 N N . LYS A 1 174 ? 8.693 5.068 -10.118 1.00 97.56 174 LYS A N 1
ATOM 1353 C CA . LYS A 1 174 ? 9.744 4.933 -9.105 1.00 97.56 174 LYS A CA 1
ATOM 1354 C C . LYS A 1 174 ? 10.988 4.271 -9.699 1.00 97.56 174 LYS A C 1
ATOM 1356 O O . LYS A 1 174 ? 10.841 3.295 -10.438 1.00 97.56 174 LYS A O 1
ATOM 1361 N N . PRO A 1 175 ? 12.193 4.782 -9.383 1.00 97.12 175 PRO A N 1
ATOM 1362 C CA . PRO A 1 175 ? 13.436 4.119 -9.738 1.00 97.12 175 PRO A CA 1
ATOM 1363 C C . PRO A 1 175 ? 13.668 2.906 -8.832 1.00 97.12 175 PRO A C 1
ATOM 1365 O O . PRO A 1 175 ? 13.461 2.967 -7.620 1.00 97.12 175 PRO A O 1
ATOM 1368 N N . PHE A 1 176 ? 14.147 1.824 -9.426 1.00 96.31 176 PHE A N 1
ATOM 1369 C CA . PHE A 1 176 ? 14.606 0.605 -8.773 1.00 96.31 176 PHE A CA 1
ATOM 1370 C C . PHE A 1 176 ? 16.066 0.356 -9.152 1.00 96.31 176 PHE A C 1
ATOM 1372 O O . PHE A 1 176 ? 16.573 0.917 -10.126 1.00 96.31 176 PHE A O 1
ATOM 1379 N N . TYR A 1 177 ? 16.764 -0.447 -8.345 1.00 94.56 177 TYR A N 1
ATOM 1380 C CA . TYR A 1 177 ? 18.166 -0.812 -8.577 1.00 94.56 177 TYR A CA 1
ATOM 1381 C C . TYR A 1 177 ? 19.064 0.404 -8.865 1.00 94.56 177 TYR A C 1
ATOM 1383 O O . TYR A 1 177 ? 19.780 0.435 -9.860 1.00 94.56 177 TYR A O 1
ATOM 1391 N N . TYR A 1 178 ? 18.986 1.430 -8.009 1.00 91.50 178 TYR A N 1
ATOM 1392 C CA . TYR A 1 178 ? 19.738 2.689 -8.146 1.00 91.50 178 TYR A CA 1
ATOM 1393 C C . TYR A 1 178 ? 19.491 3.450 -9.463 1.00 91.50 178 TYR A C 1
ATOM 1395 O O . TYR A 1 178 ? 20.360 4.180 -9.929 1.00 91.50 178 TYR A O 1
ATOM 1403 N N . GLY A 1 179 ? 18.297 3.308 -10.048 1.00 90.94 179 GLY A N 1
ATOM 1404 C CA . GLY A 1 179 ? 17.922 3.975 -11.299 1.00 90.94 179 GLY A CA 1
ATOM 1405 C C . GLY A 1 179 ? 18.242 3.169 -12.557 1.00 90.94 179 GLY A C 1
ATOM 1406 O O . GLY A 1 179 ? 18.094 3.689 -13.657 1.00 90.94 179 GLY A O 1
ATOM 1407 N N . ASN A 1 180 ? 18.645 1.902 -12.418 1.00 91.94 180 ASN A N 1
ATOM 1408 C CA . ASN A 1 180 ? 18.806 1.008 -13.567 1.00 91.94 180 ASN A CA 1
ATOM 1409 C C . ASN A 1 180 ? 17.458 0.562 -14.148 1.00 91.94 180 ASN A C 1
ATOM 1411 O O . ASN A 1 180 ? 17.377 0.255 -15.335 1.00 91.94 180 ASN A O 1
ATOM 1415 N N . GLU A 1 181 ? 16.402 0.545 -13.331 1.00 96.62 181 GLU A N 1
ATOM 1416 C CA . GLU A 1 181 ? 15.045 0.221 -13.768 1.00 96.62 181 GLU A CA 1
ATOM 1417 C C . GLU A 1 181 ? 14.035 1.238 -13.240 1.00 96.62 181 GLU A C 1
ATOM 1419 O O . GLU A 1 181 ? 14.230 1.847 -12.189 1.00 96.62 181 GLU A O 1
ATOM 1424 N N . TYR A 1 182 ? 12.930 1.405 -13.962 1.00 98.19 182 TYR A N 1
ATOM 1425 C CA . TYR A 1 182 ? 11.831 2.286 -13.587 1.00 98.19 182 TYR A CA 1
ATOM 1426 C C . TYR A 1 182 ? 10.502 1.560 -13.735 1.00 98.19 182 TYR A C 1
ATOM 1428 O O . TYR A 1 182 ? 10.191 1.015 -14.797 1.00 98.19 182 TYR A O 1
ATOM 1436 N N . TYR A 1 183 ? 9.696 1.615 -12.679 1.00 98.38 183 TYR A N 1
ATOM 1437 C CA . TYR A 1 183 ? 8.377 0.998 -12.647 1.00 98.38 183 TYR A CA 1
ATOM 1438 C C . TYR A 1 183 ? 7.297 2.054 -12.446 1.00 98.38 183 TYR A C 1
ATOM 1440 O O . TYR A 1 183 ? 7.396 2.899 -11.554 1.00 98.38 183 TYR A O 1
ATOM 1448 N N . LEU A 1 184 ? 6.275 2.001 -13.295 1.00 98.50 184 LEU A N 1
ATOM 1449 C CA . LEU A 1 184 ? 5.032 2.745 -13.159 1.00 98.50 184 LEU A CA 1
ATOM 1450 C C . LEU A 1 184 ? 4.102 1.982 -12.217 1.00 98.50 184 LEU A C 1
ATOM 1452 O O . LEU A 1 184 ? 3.914 0.780 -12.378 1.00 98.50 184 LEU A O 1
ATOM 1456 N N . PHE A 1 185 ? 3.480 2.696 -11.287 1.00 98.12 185 PHE A N 1
ATOM 1457 C CA . PHE A 1 185 ? 2.449 2.211 -10.379 1.00 98.12 185 PHE A CA 1
ATOM 1458 C C . PHE A 1 185 ? 1.180 3.007 -10.642 1.00 98.12 185 PHE A C 1
ATOM 1460 O O . PHE A 1 185 ? 1.181 4.225 -10.461 1.00 98.12 185 PHE A O 1
ATOM 1467 N N . ILE A 1 186 ? 0.113 2.323 -11.050 1.00 98.25 186 ILE A N 1
ATOM 1468 C CA . ILE A 1 186 ? -1.239 2.881 -11.084 1.00 98.25 186 ILE A CA 1
ATOM 1469 C C . ILE A 1 186 ? -1.931 2.498 -9.790 1.00 98.25 186 ILE A C 1
ATOM 1471 O O . ILE A 1 186 ? -1.939 1.321 -9.412 1.00 98.25 186 ILE A O 1
ATOM 1475 N N . THR A 1 187 ? -2.518 3.480 -9.122 1.00 98.19 187 THR A N 1
ATOM 1476 C CA . THR A 1 187 ? -3.114 3.306 -7.801 1.00 98.19 187 THR A CA 1
ATOM 1477 C C . THR A 1 187 ? -4.497 3.923 -7.713 1.00 98.19 187 THR A C 1
ATOM 1479 O O . THR A 1 187 ? -4.827 4.862 -8.429 1.00 98.19 187 THR A O 1
ATOM 1482 N N . GLU A 1 188 ? -5.304 3.409 -6.795 1.00 97.94 188 GLU A N 1
ATOM 1483 C CA . GLU A 1 188 ? -6.610 3.966 -6.462 1.00 97.94 188 GLU A CA 1
ATOM 1484 C C . GLU A 1 188 ? -6.631 4.349 -4.987 1.00 97.94 188 GLU A C 1
ATOM 1486 O O . GLU A 1 188 ? -6.360 3.506 -4.128 1.00 97.94 188 GLU A O 1
ATOM 1491 N N . THR A 1 189 ? -6.937 5.616 -4.706 1.00 98.19 189 THR A N 1
ATOM 1492 C CA . THR A 1 189 ? -6.889 6.186 -3.357 1.00 98.19 189 THR A CA 1
ATOM 1493 C C . THR A 1 189 ? -8.292 6.452 -2.820 1.00 98.19 189 THR A C 1
ATOM 1495 O O . THR A 1 189 ? -9.001 7.342 -3.294 1.00 98.19 189 THR A O 1
ATOM 1498 N N . PHE A 1 190 ? -8.659 5.732 -1.764 1.00 98.25 190 PHE A N 1
ATOM 1499 C CA . PHE A 1 190 ? -9.881 5.939 -0.996 1.00 98.25 190 PHE A CA 1
ATOM 1500 C C . PHE A 1 190 ? -9.634 6.986 0.092 1.00 98.25 190 PHE A C 1
ATOM 1502 O O . PHE A 1 190 ? -8.625 6.933 0.796 1.00 98.25 190 PHE A O 1
ATOM 1509 N N . LYS A 1 191 ? -10.546 7.960 0.206 1.00 97.94 191 LYS A N 1
ATOM 1510 C CA . LYS A 1 191 ? -10.389 9.155 1.061 1.00 97.94 191 LYS A CA 1
ATOM 1511 C C . LYS A 1 191 ? -11.402 9.252 2.209 1.00 97.94 191 LYS A C 1
ATOM 1513 O O . LYS A 1 191 ? -11.275 10.150 3.035 1.00 97.94 191 LYS A O 1
ATOM 1518 N N . ASP A 1 192 ? -12.399 8.368 2.250 1.00 98.31 192 ASP A N 1
ATOM 1519 C CA . ASP A 1 192 ? -13.324 8.211 3.382 1.00 98.31 192 ASP A CA 1
ATOM 1520 C C . ASP A 1 192 ? -13.034 6.863 4.041 1.00 98.31 192 ASP A C 1
ATOM 1522 O O . ASP A 1 192 ? -13.520 5.827 3.595 1.00 98.31 192 ASP A O 1
ATOM 1526 N N . ILE A 1 193 ? -12.162 6.884 5.050 1.00 98.56 193 ILE A N 1
ATOM 1527 C CA . ILE A 1 193 ? -11.789 5.710 5.839 1.00 98.56 193 ILE A CA 1
ATOM 1528 C C . ILE A 1 193 ? -12.274 5.927 7.265 1.00 98.56 193 ILE A C 1
ATOM 1530 O O . ILE A 1 193 ? -11.944 6.935 7.902 1.00 98.56 193 ILE A O 1
ATOM 1534 N N . ARG A 1 194 ? -13.041 4.974 7.789 1.00 98.75 194 ARG A N 1
ATOM 1535 C CA . ARG A 1 194 ? -13.689 5.094 9.097 1.00 98.75 194 ARG A CA 1
ATOM 1536 C C . ARG A 1 194 ? -13.113 4.109 10.099 1.00 98.75 194 ARG A C 1
ATOM 1538 O O . ARG A 1 194 ? -12.668 3.022 9.741 1.00 98.75 194 ARG A O 1
ATOM 1545 N N . LEU A 1 195 ? -13.077 4.519 11.362 1.00 98.69 195 LEU A N 1
ATOM 1546 C CA . LEU A 1 195 ? -12.691 3.649 12.463 1.00 98.69 195 LEU A CA 1
ATOM 1547 C C . LEU A 1 195 ? -13.904 2.793 12.836 1.00 98.69 195 LEU A C 1
ATOM 1549 O O . LEU A 1 195 ? -14.932 3.333 13.240 1.00 98.69 195 LEU A O 1
ATOM 1553 N N . VAL A 1 196 ? -13.751 1.475 12.710 1.00 98.75 196 VAL A N 1
ATOM 1554 C CA . VAL A 1 196 ? -14.786 0.483 13.048 1.00 98.75 196 VAL A CA 1
ATOM 1555 C C . VAL A 1 196 ? -14.552 -0.092 14.441 1.00 98.75 196 VAL A C 1
ATOM 1557 O O . VAL A 1 196 ? -15.467 -0.163 15.257 1.00 98.75 196 VAL A O 1
ATOM 1560 N N . GLY A 1 197 ? -13.313 -0.482 14.740 1.00 98.56 197 GLY A N 1
ATOM 1561 C CA . GLY A 1 197 ? -12.983 -1.095 16.016 1.00 98.56 197 GLY A CA 1
ATOM 1562 C C . GLY A 1 197 ? -11.506 -1.003 16.364 1.00 98.56 197 GLY A C 1
ATOM 1563 O O . GLY A 1 197 ? -10.642 -1.046 15.490 1.00 98.56 197 GLY A O 1
ATOM 1564 N N . ALA A 1 198 ? -11.224 -0.879 17.656 1.00 98.69 198 ALA A N 1
ATOM 1565 C CA . ALA A 1 198 ? -9.890 -0.931 18.224 1.00 98.69 198 ALA A CA 1
ATOM 1566 C C . ALA A 1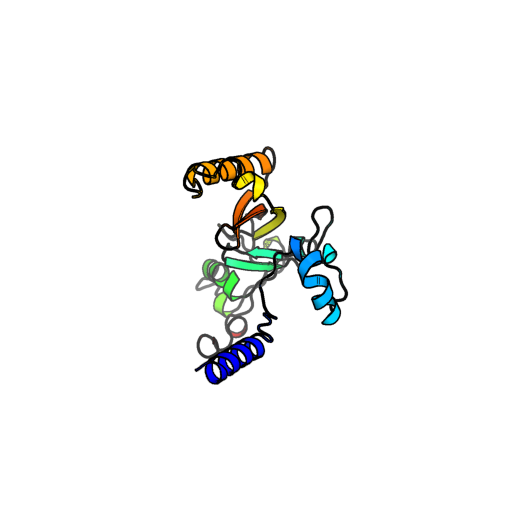 198 ? -9.943 -1.557 19.625 1.00 98.69 198 ALA A C 1
ATOM 1568 O O . ALA A 1 198 ? -10.785 -1.167 20.444 1.00 98.69 198 ALA A O 1
ATOM 1569 N N . PRO A 1 199 ? -9.046 -2.505 19.947 1.00 98.56 199 PRO A N 1
ATOM 1570 C CA . PRO A 1 199 ? -8.941 -3.010 21.307 1.00 98.56 199 PRO A CA 1
ATOM 1571 C C . PRO A 1 199 ? -8.427 -1.915 22.265 1.00 98.56 199 PRO A C 1
ATOM 1573 O O . PRO A 1 199 ? -7.764 -0.976 21.823 1.00 98.56 199 PRO A O 1
ATOM 1576 N N . PRO A 1 200 ? -8.656 -2.048 23.585 1.00 97.94 200 PRO A N 1
ATOM 1577 C CA . PRO A 1 200 ? -7.965 -1.250 24.596 1.00 97.94 200 PRO A CA 1
ATOM 1578 C C . PRO A 1 200 ? -6.447 -1.257 24.393 1.00 97.94 200 PRO A C 1
ATOM 1580 O O . PRO A 1 200 ? -5.875 -2.297 24.061 1.00 97.94 200 PRO A O 1
ATOM 1583 N N . SER A 1 201 ? -5.763 -0.154 24.711 1.00 97.38 201 SER A N 1
ATOM 1584 C CA . SER A 1 201 ? -4.296 -0.064 24.613 1.00 97.38 201 SER A CA 1
ATOM 1585 C C . SER A 1 201 ? -3.565 -1.149 25.405 1.00 97.38 201 SER A C 1
ATOM 1587 O O . SER A 1 201 ? -2.503 -1.593 24.985 1.00 97.38 201 SER A O 1
ATOM 1589 N N . LEU A 1 202 ? -4.132 -1.613 26.524 1.00 96.94 202 LEU A N 1
ATOM 1590 C CA . LEU A 1 202 ? -3.557 -2.717 27.301 1.00 96.94 202 LEU A CA 1
ATOM 1591 C C . LEU A 1 202 ? -3.468 -4.027 26.509 1.00 96.94 202 LEU A C 1
ATOM 1593 O O . LEU A 1 202 ? -2.650 -4.870 26.843 1.00 96.94 202 LEU A O 1
ATOM 1597 N N . ILE A 1 203 ? -4.285 -4.193 25.470 1.00 97.94 203 ILE A N 1
ATOM 1598 C CA . ILE A 1 203 ? -4.216 -5.319 24.537 1.00 97.94 203 ILE A CA 1
ATOM 1599 C C . ILE A 1 203 ? -3.439 -4.899 23.284 1.00 97.94 203 ILE A C 1
ATOM 1601 O O . ILE A 1 203 ? -2.508 -5.582 22.878 1.00 97.94 203 ILE A O 1
ATOM 1605 N N . GLY A 1 204 ? -3.787 -3.754 22.685 1.00 96.31 204 GLY A N 1
ATOM 1606 C CA . GLY A 1 204 ? -3.221 -3.299 21.409 1.00 96.31 204 GLY A CA 1
ATOM 1607 C C . GLY A 1 204 ? -1.736 -2.913 21.445 1.00 96.31 204 GLY A C 1
ATOM 1608 O O . GLY A 1 204 ? -1.105 -2.843 20.393 1.00 96.31 204 GLY A O 1
ATOM 1609 N N . LYS A 1 205 ? -1.183 -2.650 22.634 1.00 95.81 205 LYS A N 1
ATOM 1610 C CA . LYS A 1 205 ? 0.244 -2.391 22.883 1.00 95.81 205 LYS A CA 1
ATOM 1611 C C . LYS A 1 205 ? 0.684 -2.967 24.236 1.00 95.81 205 LYS A C 1
ATOM 1613 O O . LYS A 1 205 ? 1.300 -2.273 25.045 1.00 95.81 205 LYS A O 1
ATOM 1618 N N . PHE A 1 206 ? 0.291 -4.211 24.512 1.00 97.56 206 PHE A N 1
ATOM 1619 C CA . PHE A 1 206 ? 0.691 -4.919 25.732 1.00 97.56 206 PHE A CA 1
ATOM 1620 C C . PHE A 1 206 ? 2.219 -4.879 25.916 1.00 97.56 206 PHE A C 1
ATOM 1622 O O . PHE A 1 206 ? 2.952 -4.977 24.938 1.00 97.56 206 PHE A O 1
ATOM 1629 N N . GLY A 1 207 ? 2.684 -4.658 27.150 1.00 95.25 207 GLY A N 1
ATOM 1630 C CA . GLY A 1 207 ? 4.112 -4.494 27.468 1.00 95.25 207 GLY A CA 1
ATOM 1631 C C . GLY A 1 207 ? 4.712 -3.125 27.116 1.00 95.25 207 GLY A C 1
ATOM 1632 O O . GLY A 1 207 ? 5.687 -2.700 27.735 1.00 95.25 207 GLY A O 1
ATOM 1633 N N . GLY A 1 208 ? 4.087 -2.376 26.201 1.00 94.38 208 GLY A N 1
ATOM 1634 C CA . GLY A 1 208 ? 4.527 -1.039 25.804 1.00 94.38 208 GLY A CA 1
ATOM 1635 C C . GLY A 1 208 ? 5.995 -1.019 25.379 1.00 94.38 208 GLY A C 1
ATOM 1636 O O . GLY A 1 208 ? 6.455 -1.917 24.682 1.00 94.38 208 GLY A O 1
ATOM 1637 N N . ASP A 1 209 ? 6.731 -0.005 25.831 1.00 94.88 209 ASP A N 1
ATOM 1638 C CA . ASP A 1 209 ? 8.138 0.184 25.464 1.00 94.88 209 ASP A CA 1
ATOM 1639 C C . ASP A 1 209 ? 9.058 -0.927 25.998 1.00 94.88 209 ASP A C 1
ATOM 1641 O O . ASP A 1 209 ? 10.109 -1.161 25.420 1.00 94.88 209 ASP A O 1
ATOM 1645 N N . THR A 1 210 ? 8.689 -1.618 27.086 1.00 96.19 210 THR A N 1
ATOM 1646 C CA . THR A 1 210 ? 9.511 -2.706 27.654 1.00 96.19 210 THR A CA 1
ATOM 1647 C C . THR A 1 210 ? 9.563 -3.930 26.747 1.00 96.19 210 THR A C 1
ATOM 1649 O O . THR A 1 210 ? 10.599 -4.584 26.680 1.00 96.19 210 THR A O 1
ATOM 1652 N N . ASP A 1 211 ? 8.469 -4.209 26.039 1.00 96.69 211 ASP A N 1
ATOM 1653 C CA . ASP A 1 211 ? 8.363 -5.368 25.147 1.00 96.69 211 ASP A CA 1
ATOM 1654 C C . ASP A 1 211 ? 8.584 -4.979 23.672 1.00 96.69 211 ASP A C 1
ATOM 1656 O O . ASP A 1 211 ? 8.509 -5.826 22.779 1.00 96.69 211 ASP A O 1
ATOM 1660 N N . ASN A 1 212 ? 8.840 -3.696 23.394 1.00 94.44 212 ASN A N 1
ATOM 1661 C CA . ASN A 1 212 ? 9.076 -3.191 22.048 1.00 94.44 212 ASN A CA 1
ATOM 1662 C C . ASN A 1 212 ? 10.568 -3.243 21.682 1.00 94.44 212 ASN A C 1
ATOM 1664 O O . ASN A 1 212 ? 11.274 -2.255 21.877 1.00 94.44 212 ASN A O 1
ATOM 1668 N N . TRP A 1 213 ? 10.985 -4.367 21.087 1.00 91.38 213 TRP A N 1
ATOM 1669 C CA . TRP A 1 213 ? 12.333 -4.631 20.545 1.00 91.38 213 TRP A CA 1
ATOM 1670 C C . TRP A 1 213 ? 13.485 -4.179 21.459 1.00 91.38 213 TRP A C 1
ATOM 1672 O O . TRP A 1 213 ? 14.489 -3.634 20.939 1.00 91.38 213 TRP A O 1
#

Secondary structure (DSSP, 8-state):
-HHHHHHHHHHHHHHTS----------GGGHHHHTHHHHHHTT--S-HHHH--SSS--GGGGEEEETTTEEEEE-STT--EE--HHHHHHHHHHH--SSS-HHHH-EE-SSGGGPEE-TT--EEEEEEEEE-HHHHSTT-B-TTS-B-HHHHHHHHHHHHHHHHTTSS-EEEEEEEGGGTEEEEEEEEEE---EE-EE--HHHHTTTGGGS--

pLDDT: mean 92.76, std 11.35, range [50.53, 98.75]

Foldseek 3Di:
DVVVVVVVVVVVVVVPPDPDDPDDDDDLVCCQPPPQVVCVVVPDDDGSVQCDDQPDDHQLQQWWDKQVPFIWGADDPVRDIDGALVSCVVVQVVPADPVRHCQAAKDAQPDPVSWAWDASIKIKTWNDKDWCLCQLQPVQQDPVRDGNVVSNVVSQVVCQCVVQPPHQWGKGWDADPNNNTIMITIMDMDRTDTHRIDHHNCVSQPPNPNPPD

Radius of gyration: 24.34 Å; chains: 1; bounding box: 81×42×54 Å